Protein AF-A0A9E5AJB8-F1 (afdb_monomer)

Sequence (187 aa):
MTACLALHLAQAKHTVAGVGYALLVAAKQTNLLFVPLVWTARAPLKTWLVAAGIALATVLPFAVLAPQAFLQSTVLVFAAMPPRTDGFSLWTVTFNEAGLQLPPLLTLLSLAAPFGLAVIWARRGQLDRALAGVVLALWALFLTARQSFTNYHYFAHALLLLLLAVRLAGQEQTTVPAKSDHGPQLH

Foldseek 3Di:
DVVVLVVCLVVVVLLVNLVVLLVVCVVPVLSVLCPLLSLLSVRDVNSVVSSVVSNCVVLVVCCVVPVPVSCCVPPVVQVPDAQDCQAPAPQNVCCVPPVDGDDPVQLVVQLCVLSVQLNVCSVVSNNLSVLVSSLSNQVSNRRSGSHHDPVSVVVSVVSVVVSVVVVVVVVVVVPDPDPPPPPPDDD

Secondary structure (DSSP, 8-state):
-HHHHHHHHHTT-HHHHHHHHHHHHHH-GGGGGGHHHHHHTT--HHHHHHHHHHHHHHHHHHHHH-HHHHHIIIIIHHHHSPPPTT--SHHHHHHHHH-PPPPHHHHHHHHHHHHHHHHHHHHTT-HHHHHHHHHHHHHHHHHH-SS--HHHHHHHHHHHHHHHHHHHHHHHHHSS-----------

Structure (mmCIF, N/CA/C/O backbone):
data_AF-A0A9E5AJB8-F1
#
_entry.id   AF-A0A9E5AJB8-F1
#
loop_
_atom_site.group_PDB
_atom_site.id
_atom_site.type_symbol
_atom_site.label_atom_id
_atom_site.label_alt_id
_atom_site.label_comp_id
_atom_site.label_asym_id
_atom_site.label_entity_id
_atom_site.label_seq_id
_atom_site.pdbx_PDB_ins_code
_atom_site.Cartn_x
_atom_site.Cartn_y
_atom_site.Cartn_z
_atom_site.occupancy
_atom_site.B_iso_or_equiv
_atom_site.auth_seq_id
_atom_site.auth_comp_id
_atom_site.auth_asym_id
_atom_site.auth_atom_id
_atom_site.pdbx_PDB_model_num
ATOM 1 N N . MET A 1 1 ? -16.329 -1.491 0.292 1.00 65.25 1 MET A N 1
ATOM 2 C CA . MET A 1 1 ? -15.511 -2.391 1.144 1.00 65.25 1 MET A CA 1
ATOM 3 C C . MET A 1 1 ? -14.765 -1.659 2.259 1.00 65.25 1 MET A C 1
ATOM 5 O O . MET A 1 1 ? -14.911 -2.074 3.399 1.00 65.25 1 MET A O 1
ATOM 9 N N . THR A 1 2 ? -14.020 -0.576 1.997 1.00 71.75 2 THR A N 1
ATOM 10 C CA . THR A 1 2 ? -13.308 0.204 3.041 1.00 71.75 2 THR A CA 1
ATOM 11 C C . THR A 1 2 ? -14.229 0.755 4.137 1.00 71.75 2 THR A C 1
ATOM 13 O O . THR A 1 2 ? -13.937 0.578 5.315 1.00 71.75 2 THR A O 1
ATOM 16 N N . ALA A 1 3 ? -15.380 1.332 3.774 1.00 72.94 3 ALA A N 1
ATOM 17 C CA . ALA A 1 3 ? -16.385 1.790 4.741 1.00 72.94 3 ALA A CA 1
ATOM 18 C C . ALA A 1 3 ? -16.941 0.640 5.603 1.00 72.94 3 ALA A C 1
ATOM 20 O O . ALA A 1 3 ? -17.056 0.765 6.818 1.00 72.94 3 ALA A O 1
ATOM 21 N N . CYS A 1 4 ? -17.212 -0.522 4.997 1.00 72.69 4 CYS A N 1
ATOM 22 C CA . CYS A 1 4 ? -17.643 -1.714 5.727 1.00 72.69 4 CYS A CA 1
ATOM 23 C C . CYS A 1 4 ? -16.557 -2.203 6.694 1.00 72.69 4 CYS A C 1
ATOM 25 O O . CYS A 1 4 ? -16.876 -2.548 7.824 1.00 72.69 4 CYS A O 1
ATOM 27 N N . LEU A 1 5 ? -15.284 -2.217 6.285 1.00 76.12 5 LEU A N 1
ATOM 28 C CA . LEU A 1 5 ? -14.169 -2.572 7.166 1.00 76.12 5 LEU A CA 1
ATOM 29 C C . LEU A 1 5 ? -14.101 -1.633 8.379 1.00 76.12 5 LEU A C 1
ATOM 31 O O . LEU A 1 5 ? -14.027 -2.110 9.509 1.00 76.12 5 LEU A O 1
ATOM 35 N N . ALA A 1 6 ? -14.193 -0.320 8.152 1.00 77.38 6 ALA A N 1
ATOM 36 C CA . ALA A 1 6 ? -14.206 0.678 9.219 1.00 77.38 6 ALA A CA 1
ATOM 37 C C . ALA A 1 6 ? -15.384 0.472 10.189 1.00 77.38 6 ALA A C 1
ATOM 39 O O . ALA A 1 6 ? -15.183 0.465 11.401 1.00 77.38 6 ALA A O 1
ATOM 40 N N . LEU A 1 7 ? -16.589 0.209 9.670 1.00 78.31 7 LEU A N 1
ATOM 41 C CA . LEU A 1 7 ? -17.776 -0.085 10.481 1.00 78.31 7 LEU A CA 1
ATOM 42 C C . LEU A 1 7 ? -17.605 -1.348 11.336 1.00 78.31 7 LEU A C 1
ATOM 44 O O . LEU A 1 7 ? -17.922 -1.336 12.521 1.00 78.31 7 LEU A O 1
ATOM 48 N N . HIS A 1 8 ? -17.080 -2.438 10.771 1.00 78.12 8 HIS A N 1
ATOM 49 C CA . HIS A 1 8 ? -16.876 -3.680 11.527 1.00 78.12 8 HIS A CA 1
ATOM 50 C C . HIS A 1 8 ? -15.767 -3.552 12.575 1.00 78.12 8 HIS A C 1
ATOM 52 O O . HIS A 1 8 ? -15.878 -4.154 13.643 1.00 78.12 8 HIS A O 1
ATOM 58 N N . LEU A 1 9 ? -14.726 -2.757 12.300 1.00 77.81 9 LEU A N 1
ATOM 59 C CA . LEU A 1 9 ? -13.710 -2.406 13.294 1.00 77.81 9 LEU A CA 1
ATOM 60 C C . LEU A 1 9 ? -14.315 -1.576 14.434 1.00 77.81 9 LEU A C 1
ATOM 62 O O . LEU A 1 9 ? -14.072 -1.895 15.594 1.00 77.81 9 LEU A O 1
ATOM 66 N N . ALA A 1 10 ? -15.159 -0.590 14.118 1.00 80.38 10 ALA A N 1
ATOM 67 C CA . ALA A 1 10 ? -15.863 0.220 15.113 1.00 80.38 10 ALA A CA 1
ATOM 68 C C . ALA A 1 10 ? -16.850 -0.603 15.966 1.00 80.38 10 ALA A C 1
ATOM 70 O O . ALA A 1 10 ? -17.006 -0.344 17.153 1.00 80.38 10 ALA A O 1
ATOM 71 N N . GLN A 1 11 ? -17.475 -1.632 15.387 1.00 83.94 11 GLN A N 1
ATOM 72 C CA . GLN A 1 11 ? -18.381 -2.556 16.085 1.00 83.94 11 GLN A CA 1
ATOM 73 C C . GLN A 1 11 ? -17.664 -3.705 16.821 1.00 83.94 11 GLN A C 1
ATOM 75 O O . GLN A 1 11 ? -18.328 -4.640 17.263 1.00 83.94 11 GLN A O 1
ATOM 80 N N . ALA A 1 12 ? -16.326 -3.704 16.896 1.00 82.12 12 ALA A N 1
ATOM 81 C CA . ALA A 1 12 ? -15.524 -4.796 17.466 1.00 82.12 12 ALA A CA 1
ATOM 82 C C . ALA A 1 12 ? -15.782 -6.190 16.837 1.00 82.12 12 ALA A C 1
ATOM 84 O O . ALA A 1 12 ? -15.462 -7.234 17.408 1.00 82.12 12 ALA A O 1
ATOM 85 N N . LYS A 1 13 ? -16.306 -6.242 15.602 1.00 85.50 13 LYS A N 1
ATOM 86 C CA . LYS A 1 13 ? -16.522 -7.479 14.829 1.00 85.50 13 LYS A CA 1
ATOM 87 C C . LYS A 1 13 ? -15.230 -7.909 14.133 1.00 85.50 13 LYS A C 1
ATOM 89 O O . LYS A 1 13 ? -15.123 -7.946 12.907 1.00 85.50 13 LYS A O 1
ATOM 94 N N . HIS A 1 14 ? -14.230 -8.238 14.942 1.00 83.44 14 HIS A N 1
ATOM 95 C CA . HIS A 1 14 ? -12.839 -8.440 14.537 1.00 83.44 14 HIS A CA 1
ATOM 96 C C . HIS A 1 14 ? -12.626 -9.516 13.459 1.00 83.44 14 HIS A C 1
ATOM 98 O O . HIS A 1 14 ? -11.827 -9.316 12.549 1.00 83.44 14 HIS A O 1
ATOM 104 N N . THR A 1 15 ? -13.369 -10.626 13.491 1.00 84.12 15 THR A N 1
ATOM 105 C CA . THR A 1 15 ? -13.266 -11.666 12.451 1.00 84.12 15 THR A CA 1
ATOM 106 C C . THR A 1 15 ? -13.767 -11.169 11.096 1.00 84.12 15 THR A C 1
ATOM 108 O O . THR A 1 15 ? -13.079 -11.346 10.095 1.00 84.12 15 THR A O 1
ATOM 111 N N . VAL A 1 16 ? -14.918 -10.491 11.062 1.00 87.38 16 VAL A N 1
ATOM 112 C CA . VAL A 1 16 ? -15.483 -9.933 9.821 1.00 87.38 16 VAL A CA 1
ATOM 113 C C . VAL A 1 16 ? -14.589 -8.820 9.278 1.00 87.38 16 VAL A C 1
ATOM 115 O O . VAL A 1 16 ? -14.355 -8.748 8.074 1.00 87.38 16 VAL A O 1
ATOM 118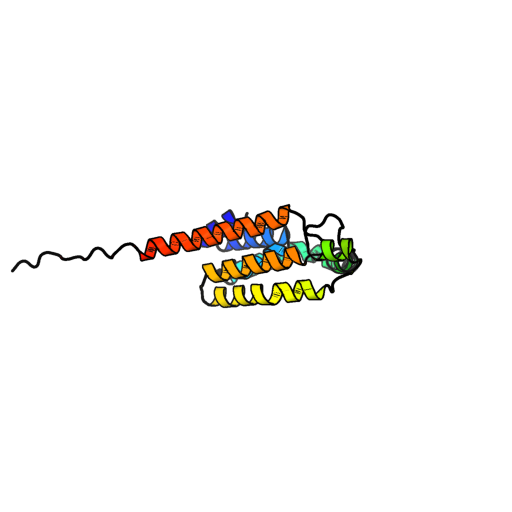 N N . ALA A 1 17 ? -14.018 -7.997 10.162 1.00 85.25 17 ALA A N 1
ATOM 119 C CA . ALA A 1 17 ? -13.010 -7.014 9.786 1.00 85.25 17 ALA A CA 1
ATOM 120 C C . ALA A 1 17 ? -11.758 -7.675 9.178 1.00 85.25 17 ALA A C 1
ATOM 122 O O . ALA A 1 17 ? -11.266 -7.214 8.154 1.00 85.25 17 ALA A O 1
ATOM 123 N N . GLY A 1 18 ? -11.275 -8.783 9.751 1.00 85.31 18 GLY A N 1
ATOM 124 C CA . GLY A 1 18 ? -10.134 -9.537 9.217 1.00 85.31 18 GLY A CA 1
ATOM 125 C C . GLY A 1 18 ? -10.397 -10.090 7.817 1.00 85.31 18 GLY A C 1
ATOM 126 O O . GLY A 1 18 ? -9.577 -9.904 6.920 1.00 85.31 18 GLY A O 1
ATOM 127 N N . VAL A 1 19 ? -11.575 -10.685 7.601 1.00 88.19 19 VAL A N 1
ATOM 128 C CA . VAL A 1 19 ? -12.021 -11.156 6.277 1.00 88.19 19 VAL A CA 1
ATOM 129 C C . VAL A 1 19 ? -12.114 -9.992 5.292 1.00 88.19 19 VAL A C 1
ATOM 131 O O . VAL A 1 19 ? -11.534 -10.044 4.211 1.00 88.19 19 VAL A O 1
ATOM 134 N N . GLY A 1 20 ? -12.800 -8.911 5.673 1.00 88.38 20 GLY A N 1
ATOM 135 C CA . GLY A 1 20 ? -12.962 -7.733 4.825 1.00 88.38 20 GLY A CA 1
ATOM 136 C C . GLY A 1 20 ? -11.627 -7.098 4.441 1.00 88.38 20 GLY A C 1
ATOM 137 O O . GLY A 1 20 ? -11.457 -6.688 3.294 1.00 88.38 20 GLY A O 1
ATOM 138 N N . TYR A 1 21 ? -10.667 -7.060 5.369 1.00 89.00 21 TYR A N 1
ATOM 139 C CA . TYR A 1 21 ? -9.323 -6.560 5.104 1.00 89.00 21 TYR A CA 1
ATOM 140 C C . TYR A 1 21 ? -8.531 -7.479 4.168 1.00 89.00 21 TYR A C 1
ATOM 142 O O . TYR A 1 21 ? -7.931 -6.987 3.215 1.00 89.00 21 TYR A O 1
ATOM 150 N N . ALA A 1 22 ? -8.578 -8.800 4.364 1.00 88.88 22 ALA A N 1
ATOM 151 C CA . ALA A 1 22 ? -7.935 -9.741 3.446 1.00 88.88 22 ALA A CA 1
ATOM 152 C C . ALA A 1 22 ? -8.481 -9.635 2.027 1.00 88.88 22 ALA A C 1
ATOM 154 O O . ALA A 1 22 ? -7.704 -9.558 1.082 1.00 88.88 22 ALA A O 1
ATOM 155 N N . LEU A 1 23 ? -9.806 -9.567 1.874 1.00 89.38 23 LEU A N 1
ATOM 156 C CA . LEU A 1 23 ? -10.437 -9.395 0.567 1.00 89.38 23 LEU A CA 1
ATOM 157 C C . LEU A 1 23 ? -10.041 -8.059 -0.076 1.00 89.38 23 LEU A C 1
ATOM 159 O O . LEU A 1 23 ? -9.819 -7.995 -1.282 1.00 89.38 23 LEU A O 1
ATOM 163 N N . LEU A 1 24 ? -9.910 -6.995 0.723 1.00 89.56 24 LEU A N 1
ATOM 164 C CA . LEU A 1 24 ? -9.432 -5.696 0.254 1.00 89.56 24 LEU A CA 1
ATOM 165 C C . LEU A 1 24 ?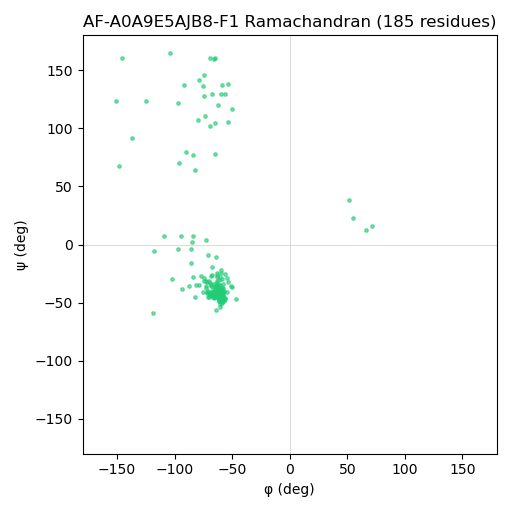 -7.993 -5.799 -0.289 1.00 89.56 24 LEU A C 1
ATOM 167 O O . LEU A 1 24 ? -7.717 -5.328 -1.392 1.00 89.56 24 LEU A O 1
ATOM 171 N N . VAL A 1 25 ? -7.085 -6.429 0.461 1.00 89.88 25 VAL A N 1
ATOM 172 C CA . VAL A 1 25 ? -5.685 -6.636 0.051 1.00 89.88 25 VAL A CA 1
ATOM 173 C C . VAL A 1 25 ? -5.587 -7.544 -1.175 1.00 89.88 25 VAL A C 1
ATOM 175 O O . VAL A 1 25 ? -4.860 -7.213 -2.108 1.00 89.88 25 VAL A O 1
ATOM 178 N N . ALA A 1 26 ? -6.358 -8.632 -1.214 1.00 87.81 26 ALA A N 1
ATOM 179 C CA . ALA A 1 26 ? -6.405 -9.553 -2.346 1.00 87.81 26 ALA A CA 1
ATOM 180 C C . ALA A 1 26 ? -6.923 -8.876 -3.626 1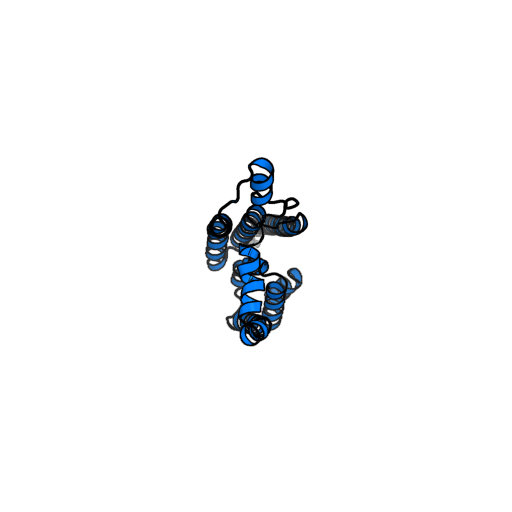.00 87.81 26 ALA A C 1
ATOM 182 O O . ALA A 1 26 ? -6.432 -9.165 -4.712 1.00 87.81 26 ALA A O 1
ATOM 183 N N . ALA A 1 27 ? -7.870 -7.936 -3.508 1.00 88.81 27 ALA A N 1
ATOM 184 C CA . ALA A 1 27 ? -8.366 -7.179 -4.653 1.00 88.81 27 ALA A CA 1
ATOM 185 C C . ALA A 1 27 ? -7.288 -6.263 -5.255 1.00 88.81 27 ALA A C 1
ATOM 187 O O . ALA A 1 27 ? -7.171 -6.173 -6.477 1.00 88.81 27 ALA A O 1
ATOM 188 N N . LYS A 1 28 ? -6.515 -5.564 -4.409 1.00 88.56 28 LYS A N 1
ATOM 189 C CA . LYS A 1 28 ? -5.361 -4.748 -4.824 1.00 88.56 28 LYS A CA 1
ATOM 190 C C . LYS A 1 28 ? -4.315 -4.674 -3.716 1.00 88.56 28 LYS A C 1
ATOM 192 O O . LYS A 1 28 ? -4.577 -4.124 -2.648 1.00 88.56 28 LYS A O 1
ATOM 197 N N . GLN A 1 29 ? -3.087 -5.083 -4.029 1.00 89.31 29 GLN A N 1
ATOM 198 C CA . GLN A 1 29 ? -1.939 -5.052 -3.111 1.00 89.31 29 GLN A CA 1
ATOM 199 C C . GLN A 1 29 ? -1.626 -3.662 -2.530 1.00 89.31 29 GLN A C 1
ATOM 201 O O . GLN A 1 29 ? -1.108 -3.555 -1.422 1.00 89.31 29 GLN A O 1
ATOM 206 N N . THR A 1 30 ? -2.008 -2.580 -3.218 1.00 90.88 30 THR A N 1
ATOM 207 C CA . THR A 1 30 ? -1.874 -1.201 -2.713 1.00 90.88 30 THR A CA 1
ATOM 208 C C . THR A 1 30 ? -2.650 -0.966 -1.416 1.00 90.88 30 THR A C 1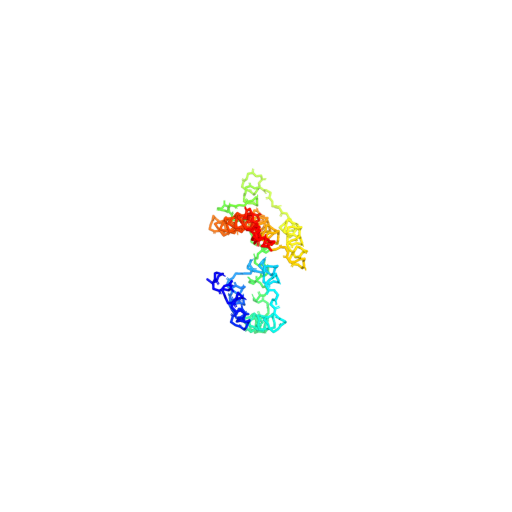
ATOM 210 O O . THR A 1 30 ? -2.308 -0.080 -0.639 1.00 90.88 30 THR A O 1
ATOM 213 N N . ASN A 1 31 ? -3.665 -1.786 -1.138 1.00 91.88 31 ASN A N 1
ATOM 214 C CA . ASN A 1 31 ? -4.441 -1.728 0.096 1.00 91.88 31 ASN A CA 1
ATOM 215 C C . ASN A 1 31 ? -3.657 -2.205 1.336 1.00 91.88 31 ASN A C 1
ATOM 217 O O . ASN A 1 31 ? -4.106 -1.983 2.463 1.00 91.88 31 ASN A O 1
ATOM 221 N N . LEU A 1 32 ? -2.458 -2.780 1.167 1.00 92.88 32 LEU A N 1
ATOM 222 C CA . LEU A 1 32 ? -1.508 -2.986 2.270 1.00 92.88 32 LEU A CA 1
ATOM 223 C C . LEU A 1 32 ? -1.110 -1.666 2.942 1.00 92.88 32 LEU A C 1
ATOM 225 O O . LEU A 1 32 ? -0.807 -1.647 4.132 1.00 92.88 32 LEU A O 1
ATOM 229 N N . LEU A 1 33 ? -1.202 -0.536 2.235 1.00 93.69 33 LEU A N 1
ATOM 230 C CA . LEU A 1 33 ? -0.933 0.774 2.827 1.00 93.69 33 LEU A CA 1
ATOM 231 C C . LEU A 1 33 ? -1.926 1.161 3.933 1.00 93.69 33 LEU A C 1
ATOM 233 O O . LEU A 1 33 ? -1.655 2.091 4.684 1.00 93.69 33 LEU A O 1
ATOM 237 N N . PHE A 1 34 ? -3.025 0.419 4.109 1.00 91.94 34 PHE A N 1
ATOM 238 C CA . PHE A 1 34 ? -3.966 0.611 5.214 1.00 91.94 34 PHE A CA 1
ATOM 239 C C . PHE A 1 34 ? -3.611 -0.105 6.514 1.00 91.94 34 PHE A C 1
ATOM 241 O O . PHE A 1 34 ? -4.308 0.113 7.508 1.00 91.94 34 PHE A O 1
ATOM 248 N N . VAL A 1 35 ? -2.540 -0.909 6.555 1.00 93.19 35 VAL A N 1
ATOM 249 C CA . VAL A 1 35 ? -2.076 -1.562 7.795 1.00 93.19 35 VAL A CA 1
ATOM 250 C C . VAL A 1 35 ? -2.021 -0.587 8.986 1.00 93.19 35 VAL A C 1
ATOM 252 O O . VAL A 1 35 ? -2.564 -0.938 10.036 1.00 93.19 35 VAL A O 1
ATOM 255 N N . PRO A 1 36 ? -1.461 0.640 8.869 1.00 92.81 36 PRO A N 1
ATOM 256 C CA . PRO A 1 36 ? -1.412 1.581 9.988 1.00 92.81 36 PRO A CA 1
ATOM 257 C C . PRO A 1 36 ? -2.800 1.936 10.536 1.00 92.81 36 PRO A C 1
ATOM 259 O O . PRO A 1 36 ? -2.978 2.021 11.747 1.00 92.81 36 PRO A O 1
ATOM 262 N N . LEU A 1 37 ? -3.812 2.075 9.674 1.00 90.31 37 LEU A N 1
ATOM 263 C CA . LEU A 1 37 ? -5.174 2.416 10.101 1.00 90.31 37 LEU A CA 1
ATOM 264 C C . LEU A 1 37 ? -5.847 1.246 10.821 1.00 90.31 37 LEU A C 1
ATOM 266 O O . LEU A 1 37 ? -6.456 1.425 11.874 1.00 90.31 37 LEU A O 1
ATOM 270 N N . VAL A 1 38 ? -5.680 0.026 10.310 1.00 87.88 38 VAL A N 1
ATOM 271 C CA . VAL A 1 38 ? -6.183 -1.175 10.996 1.00 87.88 38 VAL A CA 1
ATOM 272 C C . VAL A 1 38 ? -5.492 -1.348 12.356 1.00 87.88 38 VAL A C 1
ATOM 274 O O . VAL A 1 38 ? -6.134 -1.739 13.331 1.00 87.88 38 VAL A O 1
ATOM 277 N N . TRP A 1 39 ? -4.210 -0.978 12.461 1.00 88.69 39 TRP A N 1
ATOM 278 C CA . TRP A 1 39 ? -3.487 -0.959 13.735 1.00 88.69 39 TRP A CA 1
ATOM 279 C C . TRP A 1 39 ? -4.077 0.067 14.711 1.00 88.69 39 TRP A C 1
ATOM 281 O O . TRP A 1 39 ? -4.305 -0.271 15.872 1.00 88.69 39 TRP A O 1
ATOM 291 N N . THR A 1 40 ? -4.403 1.289 14.269 1.00 86.62 40 THR A N 1
ATOM 292 C CA . THR A 1 40 ? -5.024 2.299 15.157 1.00 86.62 40 THR A CA 1
ATOM 293 C C . THR A 1 40 ? -6.349 1.843 15.761 1.00 86.62 40 THR A C 1
ATOM 295 O O . THR A 1 40 ? -6.648 2.195 16.899 1.00 86.62 40 THR A O 1
ATOM 298 N N . ALA A 1 41 ? -7.096 0.984 15.062 1.00 84.81 41 ALA A N 1
ATOM 299 C CA . ALA A 1 41 ? -8.321 0.372 15.574 1.00 84.81 41 ALA A CA 1
ATOM 300 C C . ALA A 1 41 ? -8.077 -0.711 16.648 1.00 84.81 41 ALA A C 1
ATOM 302 O O . ALA A 1 41 ? -9.024 -1.362 17.084 1.00 84.81 41 ALA A O 1
ATOM 303 N N . ARG A 1 42 ? -6.817 -0.935 17.058 1.00 86.25 42 ARG A N 1
ATOM 304 C CA . ARG A 1 42 ? -6.391 -1.943 18.045 1.00 86.25 42 ARG A CA 1
ATOM 305 C C . ARG A 1 42 ? -6.928 -3.340 17.731 1.00 86.25 42 ARG A C 1
ATOM 307 O O . ARG A 1 42 ? -7.303 -4.093 18.627 1.00 86.25 42 ARG A O 1
ATOM 314 N N . ALA A 1 43 ? -6.964 -3.687 16.444 1.00 85.31 43 ALA A N 1
ATOM 315 C CA . ALA A 1 43 ? -7.422 -4.996 16.011 1.00 85.31 43 ALA A CA 1
ATOM 316 C C . ALA A 1 43 ? -6.593 -6.107 16.695 1.00 85.31 43 ALA A C 1
ATOM 318 O O . ALA A 1 43 ? -5.359 -6.048 16.657 1.00 85.31 43 ALA A O 1
ATOM 319 N N . PRO A 1 44 ? -7.237 -7.120 17.308 1.00 88.88 44 PRO A N 1
ATOM 320 C CA . PRO A 1 44 ? -6.529 -8.189 18.002 1.00 88.88 44 PRO A CA 1
ATOM 321 C C . PRO A 1 44 ? -5.705 -9.030 17.022 1.00 88.88 44 PRO A C 1
ATOM 323 O O . PRO A 1 44 ? -6.017 -9.098 15.831 1.00 88.88 44 PRO A O 1
ATOM 326 N N . LEU A 1 45 ? -4.702 -9.753 17.534 1.00 89.81 45 LEU A N 1
ATOM 327 C CA . LEU A 1 45 ? -3.865 -10.666 16.740 1.00 89.81 45 LEU A CA 1
ATOM 328 C C . LEU A 1 45 ? -4.702 -11.628 15.879 1.00 89.81 45 LEU A C 1
ATOM 330 O O . LEU A 1 45 ? -4.363 -11.884 14.729 1.00 89.81 45 LEU A O 1
ATOM 334 N N . LYS A 1 46 ? -5.851 -12.085 16.396 1.00 88.94 46 LYS A N 1
ATOM 335 C CA . LYS A 1 46 ? -6.807 -12.927 15.662 1.00 88.94 46 LYS A CA 1
ATOM 336 C C . LYS A 1 46 ? -7.246 -12.313 14.326 1.00 88.94 46 LYS A C 1
ATOM 338 O O . LYS A 1 46 ? -7.335 -13.038 13.343 1.00 88.94 46 LYS A O 1
ATOM 343 N N . THR A 1 47 ? -7.498 -11.004 14.266 1.00 88.69 47 THR A N 1
ATOM 344 C CA . THR A 1 47 ? -7.868 -10.303 13.022 1.00 88.69 47 THR A CA 1
ATOM 345 C C . THR A 1 47 ? -6.770 -10.433 11.976 1.00 88.69 47 THR A C 1
ATOM 347 O O . THR A 1 47 ? -7.047 -10.744 10.821 1.00 88.69 47 THR A O 1
ATOM 350 N N . TRP A 1 48 ? -5.521 -10.229 12.397 1.00 90.88 48 TRP A N 1
ATOM 351 C CA . TRP A 1 48 ? -4.349 -10.313 11.533 1.00 90.88 48 TRP A CA 1
ATOM 352 C C . TRP A 1 48 ? -4.084 -11.741 11.065 1.00 90.88 48 TRP A C 1
ATOM 354 O O . TRP A 1 48 ? -3.804 -11.940 9.890 1.00 90.88 48 TRP A O 1
ATOM 364 N N . LEU A 1 49 ? -4.241 -12.734 11.945 1.00 92.88 49 LEU A N 1
ATOM 365 C CA . LEU A 1 49 ? -4.101 -14.148 11.591 1.00 92.88 49 LEU A CA 1
ATOM 366 C C . LEU A 1 49 ? -5.167 -14.597 10.588 1.00 92.88 49 LEU A C 1
ATOM 368 O O . LEU A 1 49 ? -4.836 -15.272 9.619 1.00 92.88 49 LEU A O 1
ATO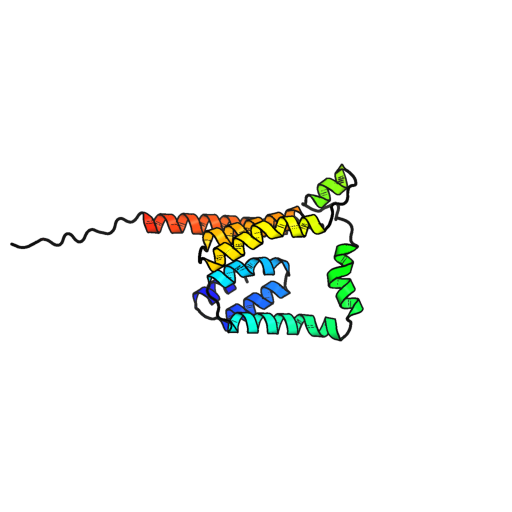M 372 N N . VAL A 1 50 ? -6.427 -14.187 10.777 1.00 91.69 50 VAL A N 1
ATOM 373 C CA . VAL A 1 50 ? -7.498 -14.446 9.800 1.00 91.69 50 VAL A CA 1
ATOM 374 C C . VAL A 1 50 ? -7.154 -13.796 8.465 1.00 91.69 50 VAL A C 1
ATOM 376 O O . VAL A 1 50 ? -7.261 -14.441 7.424 1.00 91.69 50 VAL A O 1
ATOM 379 N N . ALA A 1 51 ? -6.703 -12.539 8.491 1.00 90.81 51 ALA A N 1
ATOM 380 C CA . ALA A 1 51 ? -6.388 -11.833 7.265 1.00 90.81 51 ALA A CA 1
ATOM 381 C C . ALA A 1 51 ? -5.213 -12.480 6.508 1.00 90.81 51 ALA A C 1
ATOM 383 O O . ALA A 1 51 ? -5.299 -12.711 5.302 1.00 90.81 51 ALA A O 1
ATOM 384 N N . ALA A 1 52 ? -4.144 -12.827 7.231 1.00 91.31 52 ALA A N 1
ATOM 385 C CA . ALA A 1 52 ? -2.978 -13.517 6.694 1.00 91.31 52 ALA A CA 1
ATOM 386 C C . ALA A 1 52 ? -3.338 -14.910 6.164 1.00 91.31 52 ALA A C 1
ATOM 388 O O . ALA A 1 52 ? -2.928 -15.260 5.064 1.00 91.31 52 ALA A O 1
ATOM 389 N N . GLY A 1 53 ? -4.149 -15.678 6.897 1.00 93.94 53 GLY A N 1
ATOM 390 C CA . GLY A 1 53 ? -4.604 -17.000 6.471 1.00 93.94 53 GLY A CA 1
ATOM 391 C C . GLY A 1 53 ? -5.388 -16.956 5.160 1.00 93.94 53 GLY A C 1
ATOM 392 O O . GLY A 1 53 ? -5.120 -17.752 4.267 1.00 93.94 53 GLY A O 1
ATOM 393 N N . ILE A 1 54 ? -6.299 -15.991 4.996 1.00 92.94 54 ILE A N 1
ATOM 394 C CA . ILE A 1 54 ? -7.075 -15.823 3.755 1.00 92.94 54 ILE A CA 1
ATOM 395 C C . ILE A 1 54 ? -6.187 -15.361 2.596 1.00 92.94 54 ILE A C 1
ATOM 397 O O . ILE A 1 54 ? -6.330 -15.866 1.482 1.00 92.94 54 ILE A O 1
ATOM 401 N N . ALA A 1 55 ? -5.263 -14.428 2.844 1.00 89.50 55 ALA A N 1
ATOM 402 C CA . ALA A 1 55 ? -4.319 -13.965 1.82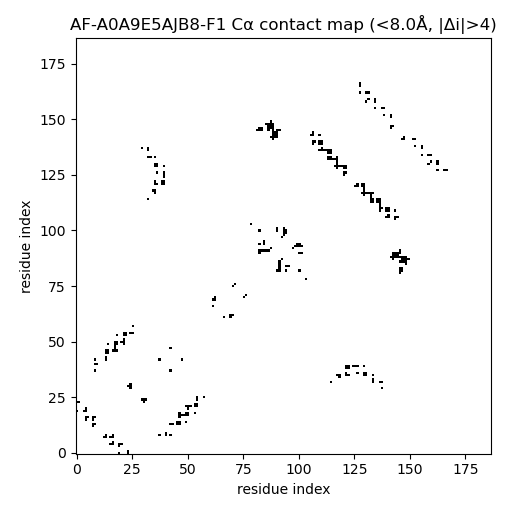9 1.00 89.50 55 ALA A CA 1
ATOM 403 C C . ALA A 1 55 ? -3.387 -15.100 1.367 1.00 89.50 55 ALA A C 1
ATOM 405 O O . ALA A 1 55 ? -3.167 -15.283 0.172 1.00 89.50 55 ALA A O 1
ATOM 406 N N . LEU A 1 56 ? -2.894 -15.918 2.301 1.00 91.25 56 LEU A N 1
ATOM 407 C CA . LEU A 1 56 ? -2.104 -17.103 1.976 1.00 91.25 56 LEU A CA 1
ATOM 408 C C . LEU A 1 56 ? -2.947 -18.132 1.225 1.00 91.25 56 LEU A C 1
ATOM 410 O O . LEU A 1 56 ? -2.508 -18.617 0.194 1.00 91.25 56 LEU A O 1
ATOM 414 N N . ALA A 1 57 ? -4.172 -18.418 1.665 1.00 94.00 57 ALA A N 1
ATOM 415 C CA . ALA A 1 57 ? -5.046 -19.372 0.985 1.00 94.00 57 ALA A CA 1
ATOM 416 C C . ALA A 1 57 ? -5.393 -18.954 -0.455 1.00 94.00 57 ALA A C 1
ATOM 418 O O . ALA A 1 57 ? -5.575 -19.817 -1.309 1.00 94.00 57 ALA A O 1
ATOM 419 N N . THR A 1 58 ? -5.455 -17.650 -0.745 1.00 90.75 58 THR A N 1
ATOM 420 C CA . THR A 1 58 ? -5.686 -17.151 -2.111 1.00 90.75 58 THR A CA 1
ATOM 421 C C . THR A 1 58 ? -4.434 -17.182 -2.982 1.00 90.75 58 THR A C 1
ATOM 423 O O . THR A 1 58 ? -4.548 -17.446 -4.172 1.00 90.75 58 THR A O 1
ATOM 426 N N . VAL A 1 59 ? -3.244 -16.940 -2.428 1.00 91.00 59 VAL A N 1
ATOM 427 C CA . VAL A 1 59 ? -2.001 -16.825 -3.216 1.00 91.00 59 VAL A CA 1
ATOM 428 C C . VAL A 1 59 ? -1.238 -18.151 -3.323 1.00 91.00 59 VAL A C 1
ATOM 430 O O . VAL A 1 59 ? -0.686 -18.473 -4.377 1.00 91.00 59 VAL A O 1
ATOM 433 N N . LEU A 1 60 ? -1.215 -18.940 -2.249 1.00 95.00 60 LEU A N 1
ATOM 434 C CA . LEU A 1 60 ? -0.382 -20.134 -2.111 1.00 95.00 60 LEU A CA 1
ATOM 435 C C . LEU A 1 60 ? -0.658 -21.217 -3.169 1.00 95.00 60 LEU A C 1
ATOM 437 O O . LEU A 1 60 ? 0.324 -21.761 -3.674 1.00 95.00 60 LEU A O 1
ATOM 441 N N . PRO A 1 61 ? -1.912 -21.518 -3.576 1.00 96.69 61 PRO A N 1
ATOM 442 C CA . PRO A 1 61 ? -2.156 -22.518 -4.617 1.00 96.69 61 PRO A CA 1
ATOM 443 C C . PRO A 1 61 ? -1.424 -22.196 -5.924 1.00 96.69 61 PRO A C 1
ATOM 445 O O . PRO A 1 61 ? -0.830 -23.081 -6.529 1.00 96.69 61 PRO A O 1
ATOM 448 N N . PHE A 1 62 ? -1.386 -20.923 -6.324 1.00 95.19 62 PHE A N 1
ATOM 449 C CA . PHE A 1 62 ? -0.695 -20.493 -7.541 1.00 95.19 62 PHE A CA 1
ATOM 450 C C . PHE A 1 62 ? 0.827 -20.569 -7.395 1.00 95.19 62 PHE A C 1
ATOM 452 O O . PHE A 1 62 ? 1.513 -21.015 -8.313 1.00 95.19 62 PHE A O 1
ATOM 459 N N . ALA A 1 63 ? 1.351 -20.181 -6.230 1.00 96.12 63 ALA A N 1
ATOM 460 C CA . ALA A 1 63 ? 2.780 -20.248 -5.943 1.00 96.12 63 ALA A CA 1
ATOM 461 C C . ALA A 1 63 ? 3.306 -21.694 -5.877 1.00 96.12 63 ALA A C 1
ATOM 463 O O . ALA A 1 63 ? 4.438 -21.941 -6.278 1.00 96.12 63 ALA A O 1
ATOM 464 N N . VAL A 1 64 ? 2.498 -22.646 -5.397 1.00 98.00 64 VAL A N 1
ATOM 465 C CA . VAL A 1 64 ? 2.883 -24.063 -5.285 1.00 98.00 64 VAL A CA 1
ATOM 466 C C . VAL A 1 64 ? 2.703 -24.806 -6.608 1.00 98.00 64 VAL A C 1
ATOM 468 O O . VAL A 1 64 ? 3.591 -25.553 -7.006 1.00 98.00 64 VAL A O 1
ATOM 471 N N . LEU A 1 65 ? 1.575 -24.610 -7.299 1.00 98.25 65 LEU A N 1
ATOM 472 C CA . LEU A 1 65 ? 1.271 -25.349 -8.529 1.00 98.25 65 LEU A CA 1
ATOM 473 C C . LEU A 1 65 ? 2.100 -24.872 -9.729 1.00 98.25 65 LEU A C 1
ATOM 475 O O . LEU A 1 65 ? 2.395 -25.671 -10.613 1.00 98.25 65 LEU A O 1
ATOM 479 N N . ALA A 1 66 ? 2.468 -23.587 -9.778 1.00 97.38 66 ALA A N 1
ATOM 480 C CA . ALA A 1 66 ? 3.212 -23.013 -10.898 1.00 97.38 66 ALA A CA 1
ATOM 481 C C . ALA A 1 66 ? 4.153 -21.874 -10.445 1.00 97.38 66 ALA A C 1
ATOM 483 O O . ALA A 1 66 ? 3.943 -20.715 -10.818 1.00 97.38 66 ALA A O 1
ATOM 484 N N . PRO A 1 67 ? 5.210 -22.167 -9.664 1.00 96.88 67 PRO A N 1
ATOM 485 C CA . PRO A 1 67 ? 6.053 -21.146 -9.038 1.00 96.88 67 PRO A CA 1
ATOM 486 C C . PRO A 1 67 ? 6.700 -20.183 -10.040 1.00 96.88 67 PRO A C 1
ATOM 488 O O . PRO A 1 67 ? 6.725 -18.976 -9.796 1.00 96.88 67 PRO A O 1
ATOM 491 N N . GLN A 1 68 ? 7.182 -20.676 -11.188 1.00 97.56 68 GLN A N 1
ATOM 492 C CA . GLN A 1 68 ? 7.778 -19.815 -12.217 1.00 97.56 68 GLN A CA 1
ATOM 493 C C . GLN A 1 68 ? 6.736 -18.887 -12.847 1.00 97.56 68 GLN A C 1
ATOM 495 O O . GLN A 1 68 ? 6.984 -17.690 -12.966 1.00 97.56 68 GLN A O 1
ATOM 500 N N . ALA A 1 69 ? 5.558 -19.412 -13.201 1.00 96.62 69 ALA A N 1
ATOM 501 C CA . ALA A 1 69 ? 4.482 -18.608 -13.777 1.00 96.62 69 ALA A CA 1
ATOM 502 C C . ALA A 1 69 ? 3.970 -17.562 -12.777 1.00 96.62 69 ALA A C 1
ATOM 504 O O . ALA A 1 69 ? 3.724 -16.411 -13.147 1.00 96.62 69 ALA A O 1
ATOM 505 N N . PHE A 1 70 ? 3.866 -17.938 -11.499 1.00 95.75 70 PHE A N 1
ATOM 506 C CA . PHE A 1 70 ? 3.515 -17.031 -10.415 1.00 95.75 70 PHE A CA 1
ATOM 507 C C . PHE A 1 70 ? 4.540 -15.899 -10.284 1.00 95.75 70 PHE A C 1
ATOM 509 O O . PHE A 1 70 ? 4.156 -14.731 -10.361 1.00 95.75 70 PHE A O 1
ATOM 516 N N . LEU A 1 71 ? 5.834 -16.221 -10.159 1.00 95.69 71 LEU A N 1
ATOM 517 C CA . LEU A 1 71 ? 6.915 -15.233 -10.054 1.00 95.69 71 LEU A CA 1
ATOM 518 C C . LEU A 1 71 ? 6.958 -14.308 -11.275 1.00 95.69 71 LEU A C 1
ATOM 520 O O . LEU A 1 71 ? 7.104 -13.089 -11.138 1.00 95.69 71 LEU A O 1
ATOM 524 N N . GLN A 1 72 ? 6.795 -14.879 -12.469 1.00 95.44 72 GLN A N 1
ATOM 525 C CA . GLN A 1 72 ? 6.774 -14.121 -13.709 1.00 95.44 72 GLN A CA 1
ATOM 526 C C . GLN A 1 72 ? 5.619 -13.120 -13.717 1.00 95.44 72 GLN A C 1
ATOM 528 O O . GLN A 1 72 ? 5.845 -11.948 -13.995 1.00 95.44 72 GLN A O 1
ATOM 533 N N . SER A 1 73 ? 4.418 -13.549 -13.327 1.00 92.75 73 SER A N 1
ATOM 534 C CA . SER A 1 73 ? 3.197 -12.735 -13.380 1.00 92.75 73 SER A CA 1
ATOM 535 C C . SER A 1 73 ? 3.083 -11.698 -12.258 1.00 92.75 73 SER A C 1
ATOM 537 O O . SER A 1 73 ? 2.422 -10.679 -12.435 1.00 92.75 73 SER A O 1
ATOM 539 N N . THR A 1 74 ? 3.706 -11.936 -11.100 1.00 89.44 74 THR A N 1
ATOM 540 C CA . THR A 1 74 ? 3.584 -11.049 -9.927 1.00 89.44 74 THR A CA 1
ATOM 541 C C . THR A 1 74 ? 4.777 -10.130 -9.712 1.00 89.44 74 THR A C 1
ATOM 543 O O . THR A 1 74 ? 4.594 -9.034 -9.191 1.00 89.44 74 THR A O 1
ATOM 546 N N . VAL A 1 75 ? 5.984 -10.541 -10.110 1.00 89.25 75 VAL A N 1
ATOM 547 C CA . VAL A 1 75 ? 7.213 -9.777 -9.848 1.00 89.25 75 VAL A CA 1
ATOM 548 C C . VAL A 1 75 ? 7.890 -9.376 -11.150 1.00 89.25 75 VAL A C 1
ATOM 550 O O . VAL A 1 75 ? 8.066 -8.185 -11.413 1.00 89.25 75 VAL A O 1
ATOM 553 N N . LEU A 1 76 ? 8.256 -10.351 -11.987 1.00 90.69 76 LEU A N 1
ATOM 554 C CA . LEU A 1 76 ? 9.125 -10.079 -13.137 1.00 90.69 76 LEU A CA 1
ATOM 555 C C . LEU A 1 76 ? 8.431 -9.233 -14.202 1.00 90.69 76 LEU A C 1
ATOM 557 O O . LEU A 1 76 ? 9.071 -8.368 -14.794 1.00 90.69 76 LEU A O 1
ATOM 561 N N . VAL A 1 77 ? 7.124 -9.416 -14.411 1.00 89.62 77 VAL A N 1
ATOM 562 C CA . VAL A 1 77 ? 6.384 -8.647 -15.417 1.00 89.62 77 VAL A CA 1
ATOM 563 C C . VAL A 1 77 ? 6.410 -7.147 -15.109 1.00 89.62 77 VAL A C 1
ATOM 565 O O . VAL A 1 77 ? 6.585 -6.338 -16.013 1.00 89.62 77 VAL A O 1
ATOM 568 N N . PHE A 1 78 ? 6.327 -6.753 -13.834 1.00 83.44 78 PHE A N 1
ATOM 569 C CA . PHE A 1 78 ? 6.371 -5.341 -13.440 1.00 83.44 78 PHE A CA 1
ATOM 570 C C . PHE A 1 78 ? 7.780 -4.750 -13.533 1.00 83.44 78 PHE A C 1
ATOM 572 O O . PHE A 1 78 ? 7.924 -3.557 -13.799 1.00 83.44 78 PHE A O 1
ATOM 579 N N . ALA A 1 79 ? 8.815 -5.575 -13.351 1.00 83.19 79 ALA A N 1
ATOM 580 C CA . ALA A 1 79 ? 10.202 -5.167 -13.552 1.00 83.19 79 ALA A CA 1
ATOM 581 C C . ALA A 1 79 ? 10.543 -4.998 -15.044 1.00 83.19 79 ALA A C 1
ATOM 583 O O . ALA A 1 79 ? 11.261 -4.062 -15.401 1.00 83.19 79 ALA A O 1
ATOM 584 N N . ALA A 1 80 ? 9.998 -5.862 -15.904 1.00 86.62 80 ALA A N 1
ATOM 585 C CA . ALA A 1 80 ? 10.260 -5.873 -17.342 1.00 86.62 80 ALA A CA 1
ATOM 586 C C . ALA A 1 80 ? 9.392 -4.885 -18.138 1.00 86.62 80 ALA A C 1
ATOM 588 O O . ALA A 1 80 ? 9.818 -4.413 -19.189 1.00 86.62 80 ALA A O 1
ATOM 589 N N . MET A 1 81 ? 8.184 -4.561 -17.662 1.00 84.44 81 MET A N 1
ATOM 590 C CA . MET A 1 81 ? 7.291 -3.659 -18.387 1.00 84.44 81 MET A CA 1
ATOM 591 C C . MET A 1 81 ? 7.841 -2.224 -18.424 1.00 84.44 81 MET A C 1
ATOM 593 O O . MET A 1 81 ? 8.154 -1.668 -17.358 1.00 84.44 81 MET A O 1
ATOM 597 N N . PRO A 1 82 ? 7.903 -1.592 -19.613 1.00 83.44 82 PRO A N 1
ATOM 598 C CA . PRO A 1 82 ? 8.209 -0.174 -19.715 1.00 83.44 82 PRO A CA 1
ATOM 599 C C . PRO A 1 82 ? 7.094 0.666 -19.065 1.00 83.44 82 PRO A C 1
ATOM 601 O O . PRO A 1 82 ? 5.968 0.182 -18.879 1.00 83.44 82 PRO A O 1
ATOM 604 N N . PRO A 1 83 ? 7.383 1.928 -18.704 1.00 84.75 83 PRO A N 1
ATOM 605 C CA . PRO A 1 83 ? 6.352 2.877 -18.304 1.00 84.75 83 PRO A CA 1
ATOM 606 C C . PRO A 1 83 ? 5.272 2.975 -19.382 1.00 84.75 83 PRO A C 1
ATOM 608 O O . PRO A 1 83 ? 5.572 2.998 -20.576 1.00 84.75 83 PRO A O 1
ATOM 611 N N . ARG A 1 84 ? 4.006 3.021 -18.967 1.00 86.19 84 ARG A N 1
ATOM 612 C CA . ARG A 1 84 ? 2.908 3.274 -19.903 1.00 86.19 84 ARG A CA 1
ATOM 613 C C . ARG A 1 84 ? 2.911 4.752 -20.279 1.00 86.19 84 ARG A C 1
ATOM 615 O O . ARG A 1 84 ? 2.892 5.594 -19.392 1.00 86.19 84 ARG A O 1
ATOM 622 N N . THR A 1 85 ? 2.905 5.057 -21.574 1.00 87.44 85 THR A N 1
ATOM 623 C CA . THR A 1 85 ? 2.968 6.434 -22.098 1.00 87.44 85 THR A CA 1
ATOM 624 C C . THR A 1 85 ? 1.714 7.258 -21.791 1.00 87.44 85 THR A C 1
ATOM 626 O O . THR A 1 85 ? 1.775 8.484 -21.809 1.00 87.44 85 THR A O 1
ATOM 629 N N . ASP A 1 86 ? 0.599 6.595 -21.468 1.00 89.56 86 ASP A N 1
ATOM 630 C CA . ASP A 1 86 ? -0.689 7.172 -21.063 1.00 89.56 86 ASP A CA 1
ATOM 631 C C . ASP A 1 86 ? -0.868 7.276 -19.532 1.00 89.56 86 ASP A C 1
ATOM 633 O O . ASP A 1 86 ? -1.955 7.591 -19.042 1.00 89.56 86 ASP A O 1
ATOM 637 N N . GLY A 1 87 ? 0.176 6.988 -18.751 1.00 87.75 87 GLY A N 1
ATOM 638 C CA . GLY A 1 87 ? 0.149 7.085 -17.294 1.00 87.75 87 GLY A CA 1
ATOM 639 C C . GLY A 1 87 ? 0.196 8.522 -16.750 1.00 87.75 87 GLY A C 1
ATOM 640 O O . GLY A 1 87 ? 0.888 9.403 -17.248 1.00 87.75 87 GLY A O 1
ATOM 641 N N . PHE A 1 88 ? -0.484 8.747 -15.629 1.00 89.56 88 PHE A N 1
ATOM 642 C CA . PHE A 1 88 ? -0.394 9.955 -14.807 1.00 89.56 88 PHE A CA 1
ATOM 643 C C . PHE A 1 88 ? 0.590 9.739 -13.652 1.00 89.56 88 PHE A C 1
ATOM 645 O O . PHE A 1 88 ? 0.198 9.621 -12.484 1.00 89.56 88 PHE A O 1
ATOM 652 N N . SER A 1 89 ? 1.877 9.650 -13.990 1.00 91.69 89 SER A N 1
ATOM 653 C CA . SER A 1 89 ? 2.978 9.502 -13.033 1.00 91.69 89 SER A CA 1
ATOM 654 C C . SER A 1 89 ? 4.245 10.219 -13.502 1.00 91.69 89 SER A C 1
ATOM 656 O O . SER A 1 89 ? 4.428 10.471 -14.693 1.00 91.69 89 SER A O 1
ATOM 658 N N . LEU A 1 90 ? 5.160 10.498 -12.570 1.00 90.50 90 LEU A N 1
ATOM 659 C CA . LEU A 1 90 ? 6.480 11.065 -12.865 1.00 90.50 90 LEU A CA 1
ATOM 660 C C . LEU A 1 90 ? 7.279 10.177 -13.817 1.00 90.50 90 LEU A C 1
ATOM 662 O O . LEU A 1 90 ? 8.003 10.686 -14.663 1.00 90.50 90 LEU A O 1
ATOM 666 N N . TRP A 1 91 ? 7.113 8.858 -13.719 1.00 90.12 91 TRP A N 1
ATOM 667 C CA . TRP A 1 91 ? 7.694 7.910 -14.670 1.00 90.12 91 TRP A CA 1
ATOM 668 C C . TRP A 1 91 ? 7.257 8.170 -16.102 1.00 90.12 91 TRP A C 1
ATOM 670 O O . TRP A 1 91 ? 8.076 8.105 -17.007 1.00 90.12 91 TRP A O 1
ATOM 680 N N . THR A 1 92 ? 5.975 8.459 -16.298 1.00 90.56 92 THR A N 1
ATOM 681 C CA . THR A 1 92 ? 5.429 8.688 -17.634 1.00 90.56 92 THR A CA 1
ATOM 682 C C . THR A 1 92 ? 5.936 10.006 -18.198 1.00 90.56 92 THR A C 1
ATOM 684 O O . THR A 1 92 ? 6.420 10.041 -19.320 1.00 90.56 92 THR A O 1
ATOM 687 N N . VAL A 1 93 ? 5.913 11.072 -17.391 1.00 91.94 93 VAL A N 1
ATOM 688 C CA . VAL A 1 93 ? 6.431 12.389 -17.794 1.00 91.94 93 VAL A CA 1
ATOM 689 C C . VAL A 1 93 ? 7.923 12.312 -18.124 1.00 91.94 93 VAL A C 1
ATOM 691 O O . VAL A 1 93 ? 8.345 12.754 -19.183 1.00 91.94 93 VAL A O 1
ATOM 694 N N . THR A 1 94 ? 8.733 11.702 -17.257 1.00 92.38 94 THR A N 1
ATOM 695 C CA . THR A 1 94 ? 10.186 11.578 -17.490 1.00 92.38 94 THR A CA 1
ATOM 696 C C . THR A 1 94 ? 10.521 10.703 -18.695 1.00 92.38 94 THR A C 1
ATOM 698 O O . THR A 1 94 ? 11.444 11.026 -19.443 1.00 92.38 94 THR A O 1
ATOM 701 N N . PHE A 1 95 ? 9.758 9.635 -18.924 1.00 92.44 95 PHE A N 1
ATOM 702 C CA . PHE A 1 95 ? 9.938 8.781 -20.091 1.00 92.44 95 PHE A CA 1
ATOM 703 C C . PHE A 1 95 ? 9.515 9.478 -21.390 1.00 92.44 95 PHE A C 1
ATOM 705 O O . PHE A 1 95 ? 10.263 9.439 -22.360 1.00 92.44 95 PHE A O 1
ATOM 712 N N . ASN A 1 96 ? 8.360 10.148 -21.407 1.00 92.94 96 ASN A N 1
ATOM 713 C CA . ASN A 1 96 ? 7.838 10.810 -22.604 1.00 92.94 96 ASN A CA 1
ATOM 714 C C . ASN A 1 96 ? 8.664 12.046 -22.993 1.00 92.94 96 ASN A C 1
ATOM 716 O O . ASN A 1 96 ? 8.939 12.237 -24.173 1.00 92.94 96 ASN A O 1
ATOM 720 N N . GLU A 1 97 ? 9.072 12.864 -22.019 1.00 94.94 97 GLU A N 1
ATOM 721 C CA . GLU A 1 97 ? 9.750 14.142 -22.283 1.00 94.94 97 GLU A CA 1
ATOM 722 C C . GLU A 1 97 ? 11.270 13.996 -22.427 1.00 94.94 97 GLU A C 1
ATOM 724 O O . GLU A 1 97 ? 11.894 14.702 -23.214 1.00 94.94 97 GLU A O 1
ATOM 729 N N . ALA A 1 98 ? 11.891 13.089 -21.663 1.00 93.75 98 ALA A N 1
ATOM 730 C CA . ALA A 1 98 ? 13.350 12.955 -21.613 1.00 93.75 98 ALA A CA 1
ATOM 731 C C . ALA A 1 98 ? 13.868 11.592 -22.100 1.00 93.75 98 ALA A C 1
ATOM 733 O O . ALA A 1 98 ? 15.080 11.388 -22.155 1.00 93.75 98 ALA A O 1
ATOM 734 N N . GLY A 1 99 ? 12.988 10.632 -22.414 1.00 91.88 99 GLY A N 1
ATOM 735 C CA . GLY A 1 99 ? 13.390 9.265 -22.768 1.00 91.88 99 GLY A CA 1
ATOM 736 C C . GLY A 1 99 ? 14.028 8.491 -21.609 1.00 91.88 99 GLY A C 1
ATOM 737 O O . GLY A 1 99 ? 14.633 7.439 -21.823 1.00 91.88 99 GLY A O 1
ATOM 738 N N . LEU A 1 100 ? 13.931 9.004 -20.377 1.00 90.44 100 LEU A N 1
ATOM 739 C CA . LEU A 1 100 ? 14.620 8.449 -19.216 1.00 90.44 100 LEU A CA 1
ATOM 740 C C . LEU A 1 100 ? 13.746 7.433 -18.482 1.00 90.44 100 LEU A C 1
ATOM 742 O O . LEU A 1 100 ? 12.566 7.659 -18.219 1.00 90.44 100 LEU A O 1
ATOM 746 N N . GLN A 1 101 ? 14.362 6.323 -18.080 1.00 88.88 101 GLN A N 1
ATOM 747 C CA . GLN A 1 101 ? 13.761 5.371 -17.152 1.00 88.88 101 GLN A CA 1
ATOM 748 C C . GLN A 1 101 ? 14.267 5.666 -15.742 1.00 88.88 101 GLN A C 1
ATOM 750 O O . GLN A 1 101 ? 15.470 5.638 -15.484 1.00 88.88 101 GLN A O 1
ATOM 755 N N . LEU A 1 102 ? 13.351 5.941 -14.817 1.00 88.38 102 LEU A N 1
ATOM 756 C CA . LEU A 1 102 ? 13.709 6.118 -13.413 1.00 88.38 102 LEU A CA 1
ATOM 757 C C . LEU A 1 102 ? 14.148 4.770 -12.797 1.00 88.38 102 LEU A C 1
ATOM 759 O O . LEU A 1 102 ? 13.861 3.699 -13.325 1.00 88.38 102 LEU A O 1
ATOM 763 N N . PRO A 1 103 ? 14.871 4.749 -11.674 1.00 88.81 103 PRO A N 1
ATOM 764 C CA . PRO A 1 103 ? 15.153 3.492 -10.988 1.00 88.81 103 PRO A CA 1
ATOM 765 C C . PRO A 1 103 ? 13.897 2.999 -10.237 1.00 88.81 103 PRO A C 1
ATOM 767 O O . PRO A 1 103 ? 13.277 3.792 -9.528 1.00 88.81 103 PRO A O 1
ATOM 770 N N . PRO A 1 104 ? 13.524 1.699 -10.284 1.00 85.50 104 PRO A N 1
ATOM 771 C CA . PRO A 1 104 ? 12.403 1.148 -9.496 1.00 85.50 104 PRO A CA 1
ATOM 772 C C . PRO A 1 104 ? 12.515 1.405 -7.990 1.00 85.50 104 PRO A C 1
ATOM 774 O O . PRO A 1 104 ? 11.514 1.536 -7.287 1.00 85.50 104 PRO A O 1
ATOM 777 N N . LEU A 1 105 ? 13.752 1.516 -7.499 1.00 89.75 105 LEU A N 1
ATOM 778 C CA . LEU A 1 105 ? 14.044 1.837 -6.110 1.00 89.75 105 LEU A CA 1
ATOM 779 C C . LEU A 1 105 ? 13.472 3.202 -5.697 1.00 89.75 105 LEU A C 1
ATOM 781 O O . LEU A 1 105 ? 13.098 3.365 -4.541 1.00 89.75 105 LEU A O 1
ATOM 785 N N . LEU A 1 106 ? 13.320 4.153 -6.628 1.00 90.25 106 LEU A N 1
ATOM 786 C CA . LEU A 1 106 ? 12.712 5.455 -6.349 1.00 90.25 106 LEU A CA 1
ATOM 787 C C . LEU A 1 106 ? 11.287 5.309 -5.803 1.00 90.25 106 LEU A C 1
ATOM 789 O O . LEU A 1 106 ? 10.929 5.991 -4.846 1.00 90.25 106 LEU A O 1
ATOM 793 N N . THR A 1 107 ? 10.496 4.388 -6.359 1.00 90.38 107 THR A N 1
ATOM 794 C CA . THR A 1 107 ? 9.135 4.113 -5.884 1.00 90.38 107 THR A CA 1
ATOM 795 C C . THR A 1 107 ? 9.155 3.636 -4.436 1.00 90.38 107 THR A C 1
ATOM 797 O O . THR A 1 107 ? 8.456 4.192 -3.589 1.00 90.38 107 THR A O 1
ATOM 800 N N . LEU A 1 108 ? 10.014 2.660 -4.127 1.00 90.56 108 LEU A N 1
ATOM 801 C CA . LEU A 1 108 ? 10.160 2.116 -2.775 1.00 90.56 108 LEU A CA 1
ATOM 802 C C . LEU A 1 108 ? 10.634 3.180 -1.778 1.00 90.56 108 LEU A C 1
ATOM 804 O O . LEU A 1 108 ? 10.059 3.307 -0.699 1.00 90.56 108 LEU A O 1
ATOM 808 N N . LEU A 1 109 ? 11.643 3.972 -2.148 1.00 93.00 109 LEU A N 1
ATOM 809 C CA . LEU A 1 109 ? 12.192 5.027 -1.295 1.00 93.00 109 LEU A CA 1
ATOM 810 C C . LEU A 1 109 ? 11.177 6.145 -1.044 1.00 93.00 109 LEU A C 1
ATOM 812 O O . LEU A 1 109 ? 11.034 6.592 0.093 1.00 93.00 109 LEU A O 1
ATOM 816 N N . SER A 1 110 ? 10.429 6.552 -2.075 1.00 93.00 110 SER A N 1
ATOM 817 C CA . SER A 1 110 ? 9.392 7.584 -1.947 1.00 93.00 110 SER A CA 1
ATOM 818 C C . SER A 1 110 ? 8.256 7.162 -1.009 1.00 93.00 110 SER A C 1
ATOM 820 O O . SER A 1 110 ? 7.687 7.997 -0.309 1.00 93.00 110 SER A O 1
ATOM 822 N N . LEU A 1 111 ? 7.961 5.859 -0.949 1.00 94.50 111 LEU A N 1
ATOM 823 C CA . LEU A 1 111 ? 6.934 5.281 -0.088 1.00 94.50 111 LEU A CA 1
ATOM 824 C C . LEU A 1 111 ? 7.416 5.066 1.354 1.00 94.50 111 LEU A C 1
ATOM 826 O O . LEU A 1 111 ? 6.627 5.188 2.294 1.00 94.50 111 LEU A O 1
ATOM 830 N N . ALA A 1 112 ? 8.693 4.723 1.538 1.00 95.31 112 ALA A N 1
ATOM 831 C CA . ALA A 1 112 ? 9.231 4.261 2.815 1.00 95.31 112 ALA A CA 1
ATOM 832 C C . ALA A 1 112 ? 9.049 5.284 3.945 1.00 95.31 112 ALA A C 1
ATOM 834 O O . ALA A 1 112 ? 8.568 4.932 5.022 1.00 95.31 112 ALA A O 1
ATOM 835 N N . ALA A 1 113 ? 9.383 6.553 3.694 1.00 95.88 113 ALA A N 1
ATOM 836 C CA . ALA A 1 113 ? 9.270 7.615 4.691 1.00 95.88 113 ALA A CA 1
ATOM 837 C C . ALA A 1 113 ? 7.813 7.892 5.128 1.00 95.88 113 ALA A C 1
ATOM 839 O O . ALA A 1 113 ? 7.534 7.772 6.326 1.00 95.88 113 ALA A O 1
ATOM 840 N N . PRO A 1 114 ? 6.857 8.210 4.228 1.00 97.06 114 PRO A N 1
ATOM 841 C CA . PRO A 1 114 ? 5.481 8.485 4.640 1.00 97.06 114 PRO A CA 1
ATOM 842 C C . PRO A 1 114 ? 4.794 7.261 5.259 1.00 97.06 114 PRO A C 1
ATOM 844 O O . PRO A 1 114 ? 4.072 7.403 6.248 1.00 97.06 114 PRO A O 1
ATOM 847 N N . PHE A 1 115 ? 5.061 6.052 4.753 1.00 97.19 115 PHE A N 1
ATOM 848 C CA . PHE A 1 115 ? 4.515 4.831 5.345 1.00 97.19 115 PHE A CA 1
ATOM 849 C C . PHE A 1 115 ? 5.118 4.538 6.727 1.00 97.19 115 PHE A C 1
ATOM 851 O O . PHE A 1 115 ? 4.389 4.210 7.663 1.00 97.19 115 PHE A O 1
ATOM 858 N N . GLY A 1 116 ? 6.432 4.714 6.895 1.00 97.44 116 GLY A N 1
ATOM 859 C CA . GLY A 1 116 ? 7.103 4.578 8.188 1.00 97.44 116 GLY A CA 1
ATOM 860 C C . GLY A 1 116 ? 6.536 5.541 9.231 1.00 97.44 116 GLY A C 1
ATOM 861 O O . GLY A 1 116 ? 6.208 5.125 10.344 1.00 97.44 116 GLY A O 1
ATOM 862 N N . LEU A 1 117 ? 6.320 6.805 8.853 1.00 97.38 117 LEU A N 1
ATOM 863 C CA . LEU A 1 117 ? 5.652 7.792 9.704 1.00 97.38 117 LEU A CA 1
ATOM 864 C C . LEU A 1 117 ? 4.218 7.374 10.051 1.00 97.38 117 LEU A C 1
ATOM 866 O O . LEU A 1 117 ? 3.835 7.442 11.220 1.00 97.38 117 LEU A O 1
ATOM 870 N N . ALA A 1 118 ? 3.451 6.870 9.077 1.00 97.44 118 ALA A N 1
ATOM 871 C CA . ALA A 1 118 ? 2.102 6.359 9.312 1.00 97.44 118 ALA A CA 1
ATOM 872 C C . ALA A 1 118 ? 2.089 5.252 10.377 1.00 97.44 118 ALA A C 1
ATOM 874 O O . ALA A 1 118 ? 1.276 5.294 11.299 1.00 97.44 118 ALA A O 1
ATOM 875 N N . VAL A 1 119 ? 3.017 4.292 10.294 1.00 97.00 119 VAL A N 1
ATOM 876 C CA . VAL A 1 119 ? 3.165 3.206 11.278 1.00 97.00 119 VAL A CA 1
ATOM 877 C C . VAL A 1 119 ? 3.544 3.751 12.657 1.00 97.00 119 VAL A C 1
ATOM 879 O O . VAL A 1 119 ? 2.956 3.342 13.661 1.00 97.00 119 VAL A O 1
ATOM 882 N N . ILE A 1 120 ? 4.502 4.681 12.729 1.00 97.44 120 ILE A N 1
ATOM 883 C CA . ILE A 1 120 ? 4.935 5.295 13.995 1.00 97.44 120 ILE A CA 1
ATOM 884 C C . ILE A 1 120 ? 3.759 6.006 14.675 1.00 97.44 120 ILE A C 1
ATOM 886 O O . ILE A 1 120 ? 3.515 5.797 15.865 1.00 97.44 120 ILE A O 1
ATOM 890 N N . TRP A 1 121 ? 3.004 6.819 13.935 1.00 97.19 121 TRP A N 1
ATOM 891 C CA . TRP A 1 121 ? 1.841 7.529 14.468 1.00 97.19 121 TRP A CA 1
ATOM 892 C C . TRP A 1 121 ? 0.694 6.589 14.828 1.00 97.19 121 TRP A C 1
ATOM 894 O O . TRP A 1 121 ? 0.056 6.781 15.865 1.00 97.19 121 TRP A O 1
ATOM 904 N N . ALA A 1 122 ? 0.492 5.523 14.053 1.00 95.75 122 ALA A N 1
ATOM 905 C CA . ALA A 1 122 ? -0.506 4.509 14.353 1.00 95.75 122 ALA A CA 1
ATOM 906 C C . ALA A 1 122 ? -0.243 3.810 15.691 1.00 95.75 122 ALA A C 1
ATOM 908 O O . ALA A 1 122 ? -1.146 3.686 16.519 1.00 95.75 122 ALA A O 1
ATOM 909 N N . ARG A 1 123 ? 1.012 3.423 15.952 1.00 94.00 123 ARG A N 1
ATOM 910 C CA . ARG A 1 123 ? 1.424 2.822 17.234 1.00 94.00 123 ARG A CA 1
ATOM 911 C C . ARG A 1 123 ? 1.249 3.767 18.422 1.00 94.00 123 ARG A C 1
ATOM 913 O O . ARG A 1 123 ? 1.049 3.307 19.540 1.00 94.00 123 ARG A O 1
ATOM 92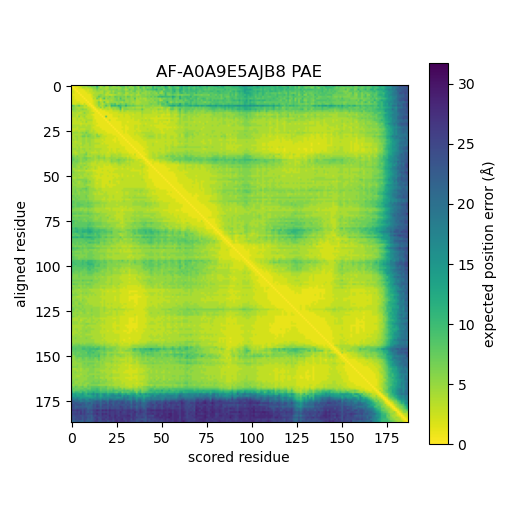0 N N . ARG A 1 124 ? 1.292 5.079 18.178 1.00 94.50 124 ARG A N 1
ATOM 921 C CA . ARG A 1 124 ? 1.021 6.126 19.175 1.00 94.50 124 ARG A CA 1
ATOM 922 C C . ARG A 1 124 ? -0.472 6.451 19.325 1.00 94.50 124 ARG A C 1
ATOM 924 O O . ARG A 1 124 ? -0.805 7.356 20.080 1.00 94.50 124 ARG A O 1
ATOM 931 N N . GLY A 1 125 ? -1.363 5.762 18.605 1.00 91.50 125 GLY A N 1
ATOM 932 C CA . GLY A 1 125 ? -2.808 6.013 18.631 1.00 91.50 125 GLY A CA 1
ATOM 933 C C . GLY A 1 125 ? -3.240 7.318 17.950 1.00 91.50 125 GLY A C 1
ATOM 934 O O . GLY A 1 125 ? -4.359 7.770 18.164 1.00 91.50 125 GLY A O 1
ATOM 935 N N . GLN A 1 126 ? -2.375 7.935 17.140 1.00 93.31 126 GLN A N 1
ATOM 936 C CA . GLN A 1 126 ? -2.636 9.216 16.475 1.00 93.31 126 GLN A CA 1
ATOM 937 C C . GLN A 1 126 ? -3.289 8.965 15.109 1.00 93.31 126 GLN A C 1
ATOM 939 O O . GLN A 1 126 ? -2.606 8.957 14.084 1.00 93.31 126 GLN A O 1
ATOM 944 N N . LEU A 1 127 ? -4.600 8.693 15.104 1.00 91.38 127 LEU A N 1
ATOM 945 C CA . LEU A 1 127 ? -5.358 8.289 13.909 1.00 91.38 127 LEU A CA 1
ATOM 946 C C . LEU A 1 127 ? -5.244 9.293 12.757 1.00 91.38 127 LEU A C 1
ATOM 948 O O . LEU A 1 127 ? -4.997 8.903 11.620 1.00 91.38 127 LEU A O 1
ATOM 952 N N . ASP A 1 128 ? -5.406 10.578 13.048 1.00 93.38 128 ASP A N 1
ATOM 953 C CA . ASP A 1 128 ? -5.352 11.661 12.070 1.00 93.38 128 ASP A CA 1
ATOM 954 C C . ASP A 1 128 ? -3.979 11.737 11.379 1.00 93.38 128 ASP A C 1
ATOM 956 O O . ASP A 1 128 ? -3.882 11.835 10.157 1.00 93.38 128 ASP A O 1
ATOM 960 N N . ARG A 1 129 ? -2.895 11.619 12.151 1.00 95.88 129 ARG A N 1
ATOM 961 C CA . ARG A 1 129 ? -1.526 11.628 11.628 1.00 95.88 129 ARG A CA 1
ATOM 962 C C . ARG A 1 129 ? -1.211 10.340 10.879 1.00 95.88 129 ARG A C 1
ATOM 964 O O . ARG A 1 129 ? -0.618 10.396 9.805 1.00 95.88 129 ARG A O 1
ATOM 971 N N . ALA A 1 130 ? -1.650 9.190 11.390 1.00 95.50 130 ALA A N 1
ATOM 972 C CA . ALA A 1 130 ? -1.528 7.918 10.684 1.00 95.50 130 ALA A CA 1
ATOM 973 C C . ALA A 1 130 ? -2.232 7.975 9.317 1.00 95.50 130 ALA A C 1
ATOM 975 O O . ALA A 1 130 ? -1.643 7.582 8.313 1.00 95.50 130 ALA A O 1
ATOM 976 N N . LEU A 1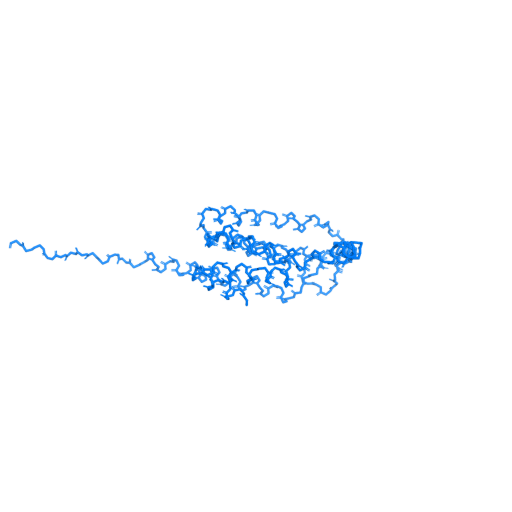 131 ? -3.443 8.538 9.261 1.00 95.06 131 LEU A N 1
ATOM 977 C CA . LEU A 1 131 ? -4.190 8.760 8.023 1.00 95.06 131 LEU A CA 1
ATOM 978 C C . LEU A 1 131 ? -3.460 9.707 7.069 1.00 95.06 131 LEU A C 1
ATOM 980 O O . LEU A 1 131 ? -3.340 9.381 5.890 1.00 95.06 131 LEU A O 1
ATOM 984 N N . ALA A 1 132 ? -2.895 10.810 7.564 1.00 96.44 132 ALA A N 1
ATOM 985 C CA . ALA A 1 132 ? -2.057 11.692 6.753 1.00 96.44 132 ALA A CA 1
ATOM 986 C C . ALA A 1 132 ? -0.847 10.954 6.153 1.00 96.44 132 ALA A C 1
ATOM 988 O O . ALA A 1 132 ? -0.573 11.083 4.961 1.00 96.44 132 ALA A O 1
ATOM 989 N N . GLY A 1 133 ? -0.164 10.122 6.944 1.00 96.81 133 GLY A N 1
ATOM 990 C CA . GLY A 1 133 ? 0.941 9.295 6.459 1.00 96.81 133 GLY A CA 1
ATOM 991 C C . GLY A 1 133 ? 0.512 8.304 5.369 1.00 96.81 133 GLY A C 1
ATOM 992 O O . GLY A 1 133 ? 1.207 8.165 4.366 1.00 96.81 133 GLY A O 1
ATOM 993 N N . VAL A 1 134 ? -0.659 7.669 5.507 1.00 95.81 134 VAL A N 1
ATOM 994 C CA . VAL A 1 134 ? -1.219 6.772 4.476 1.00 95.81 134 VAL A CA 1
ATOM 995 C C . VAL A 1 134 ? -1.586 7.527 3.195 1.00 95.81 134 VAL A C 1
ATOM 997 O O . VAL A 1 134 ? -1.300 7.038 2.103 1.00 95.81 134 VAL A O 1
ATOM 1000 N N . VAL A 1 135 ? -2.175 8.724 3.303 1.00 95.69 135 VAL A N 1
ATOM 1001 C CA . VAL A 1 135 ? -2.472 9.590 2.147 1.00 95.69 135 VAL A CA 1
ATOM 1002 C C . VAL A 1 135 ? -1.188 9.931 1.393 1.00 95.69 135 VAL A C 1
ATOM 1004 O O . VAL A 1 135 ? -1.123 9.740 0.180 1.00 95.69 135 VAL A O 1
ATOM 1007 N N . LEU A 1 136 ? -0.150 10.379 2.106 1.00 96.38 136 LEU A N 1
ATOM 1008 C CA . LEU A 1 136 ? 1.147 10.708 1.510 1.00 96.38 136 LEU A CA 1
ATOM 1009 C C . LEU A 1 136 ? 1.818 9.483 0.882 1.00 96.38 136 LEU A C 1
ATOM 1011 O O . LEU A 1 136 ? 2.382 9.584 -0.202 1.00 96.38 136 LEU A O 1
ATOM 1015 N N . ALA A 1 137 ? 1.722 8.321 1.528 1.00 96.50 137 ALA A N 1
ATOM 1016 C CA . ALA A 1 137 ? 2.248 7.063 1.015 1.00 96.50 137 ALA A CA 1
ATOM 1017 C C . ALA A 1 137 ? 1.570 6.652 -0.304 1.00 96.50 137 ALA A C 1
ATOM 1019 O O . ALA A 1 137 ? 2.250 6.269 -1.254 1.00 96.50 137 ALA A O 1
ATOM 1020 N N . LEU A 1 138 ? 0.242 6.776 -0.393 1.00 94.62 138 LEU A N 1
ATOM 1021 C CA . LEU A 1 138 ? -0.503 6.504 -1.626 1.00 94.62 138 LEU A CA 1
ATOM 1022 C C . LEU A 1 138 ? -0.151 7.491 -2.739 1.00 94.62 138 LEU A C 1
ATOM 1024 O O . LEU A 1 138 ? 0.067 7.068 -3.870 1.00 94.62 138 LEU A O 1
ATOM 1028 N N . TRP A 1 139 ? -0.048 8.784 -2.425 1.00 94.81 139 TRP A N 1
ATOM 1029 C CA . TRP A 1 139 ? 0.405 9.788 -3.388 1.00 94.81 139 TRP A CA 1
ATOM 1030 C C . TRP A 1 139 ? 1.812 9.495 -3.898 1.00 94.81 139 TRP A C 1
ATOM 1032 O O . TRP A 1 139 ? 2.020 9.466 -5.107 1.00 94.81 139 TRP A O 1
ATOM 1042 N N . ALA A 1 140 ? 2.760 9.217 -3.001 1.00 94.94 140 ALA A N 1
ATOM 1043 C CA . ALA A 1 140 ? 4.122 8.854 -3.370 1.00 94.94 140 ALA A CA 1
ATOM 1044 C C . ALA A 1 140 ? 4.136 7.625 -4.287 1.00 94.94 140 ALA A C 1
ATOM 1046 O O . ALA A 1 140 ? 4.750 7.665 -5.354 1.00 94.94 140 ALA A O 1
ATOM 1047 N N . LEU A 1 141 ? 3.384 6.577 -3.931 1.00 94.38 141 LEU A N 1
ATOM 1048 C CA . LEU A 1 141 ? 3.240 5.378 -4.751 1.00 94.38 141 LEU A CA 1
ATOM 1049 C C . LEU A 1 141 ? 2.674 5.697 -6.138 1.00 94.38 141 LEU A C 1
ATOM 1051 O O . LEU A 1 141 ? 3.244 5.264 -7.128 1.00 94.38 141 LEU A O 1
ATOM 1055 N N . PHE A 1 142 ? 1.574 6.444 -6.242 1.00 93.19 142 PHE A N 1
ATOM 1056 C CA . PHE A 1 142 ? 0.927 6.714 -7.531 1.00 93.19 142 PHE A CA 1
ATOM 1057 C C . PHE A 1 142 ? 1.705 7.698 -8.405 1.00 93.19 142 PHE A C 1
ATOM 1059 O O . PHE A 1 142 ? 1.699 7.552 -9.626 1.00 93.19 142 PHE A O 1
ATOM 1066 N N . LEU A 1 143 ? 2.419 8.653 -7.808 1.00 92.75 143 LEU A N 1
ATOM 1067 C CA . LEU A 1 143 ? 3.314 9.554 -8.535 1.00 92.75 143 LEU A CA 1
ATOM 1068 C C . LEU A 1 143 ? 4.547 8.826 -9.066 1.00 92.75 143 LEU A C 1
ATOM 1070 O O . LEU A 1 143 ? 5.058 9.189 -10.120 1.00 92.75 143 LEU A O 1
ATOM 1074 N N . THR A 1 144 ? 5.021 7.795 -8.370 1.00 91.81 144 THR A N 1
ATOM 1075 C CA . THR A 1 144 ? 6.242 7.064 -8.738 1.00 91.81 144 THR A CA 1
ATOM 1076 C C . THR A 1 144 ? 5.973 5.656 -9.263 1.00 91.81 144 THR A C 1
ATOM 1078 O O . THR A 1 144 ? 6.916 4.908 -9.504 1.00 91.81 144 THR A O 1
ATOM 1081 N N . ALA A 1 145 ? 4.722 5.261 -9.487 1.00 89.75 145 ALA A N 1
ATOM 1082 C CA . ALA A 1 145 ? 4.398 3.992 -10.124 1.00 89.75 145 ALA A CA 1
ATOM 1083 C C . ALA A 1 145 ? 4.576 4.093 -11.645 1.00 89.75 145 ALA A C 1
ATOM 1085 O O . ALA A 1 145 ? 4.189 5.080 -12.274 1.00 89.75 145 ALA A O 1
ATOM 1086 N N . ARG A 1 146 ? 5.094 3.024 -12.260 1.00 84.81 146 ARG A N 1
ATOM 1087 C CA . ARG A 1 146 ? 5.211 2.908 -13.728 1.00 84.81 146 ARG A CA 1
ATOM 1088 C C . ARG A 1 146 ? 3.860 2.921 -14.448 1.00 84.81 146 ARG A C 1
ATOM 1090 O O . ARG A 1 146 ? 3.800 3.245 -15.628 1.00 84.81 146 ARG A O 1
ATOM 1097 N N . GLN A 1 147 ? 2.793 2.535 -13.750 1.00 84.38 147 GLN A N 1
ATOM 1098 C CA . GLN A 1 147 ? 1.433 2.471 -14.277 1.00 84.38 147 GLN A CA 1
ATOM 1099 C C . GLN A 1 147 ? 0.468 3.046 -13.242 1.00 84.38 147 GLN A C 1
ATOM 1101 O O . GLN A 1 147 ? -0.009 2.340 -12.353 1.00 84.38 147 GLN A O 1
ATOM 1106 N N . SER A 1 148 ? 0.200 4.344 -13.351 1.00 86.69 148 SER A N 1
ATOM 1107 C CA . SER A 1 148 ? -0.814 5.022 -12.550 1.00 86.69 148 SER A CA 1
ATOM 1108 C C . SER A 1 148 ? -1.791 5.733 -13.477 1.00 86.69 148 SER A C 1
ATOM 1110 O O . SER A 1 148 ? -1.367 6.530 -14.302 1.00 86.69 148 SER A O 1
ATOM 1112 N N . PHE A 1 149 ? -3.083 5.445 -13.372 1.00 86.19 149 PHE A N 1
ATOM 1113 C CA . PHE A 1 149 ? -4.149 6.147 -14.079 1.00 86.19 149 PHE A CA 1
ATOM 1114 C C . PHE A 1 149 ? -4.895 7.087 -13.126 1.00 86.19 149 PHE A C 1
ATOM 1116 O O . PHE A 1 149 ? -4.824 6.956 -11.901 1.00 86.19 149 PHE A O 1
ATOM 1123 N N . THR A 1 150 ? -5.674 8.008 -13.691 1.00 83.88 150 THR A N 1
ATOM 1124 C CA . THR A 1 150 ? -6.469 9.005 -12.953 1.00 83.88 150 THR A CA 1
ATOM 1125 C C . THR A 1 150 ? -7.346 8.387 -11.860 1.00 83.88 150 THR A C 1
ATOM 1127 O O . THR A 1 150 ? -7.490 8.956 -10.779 1.00 83.88 150 THR A O 1
ATOM 1130 N N . ASN A 1 151 ? -7.885 7.185 -12.093 1.00 84.06 151 ASN A N 1
ATOM 1131 C CA . ASN A 1 151 ? -8.756 6.506 -11.135 1.00 84.06 151 ASN A CA 1
ATOM 1132 C C . ASN A 1 151 ? -8.067 6.150 -9.805 1.00 84.06 151 ASN A C 1
ATOM 1134 O O . ASN A 1 151 ? -8.740 6.086 -8.777 1.00 84.06 151 ASN A O 1
ATOM 1138 N N . TYR A 1 152 ? -6.749 5.938 -9.792 1.00 86.50 152 TYR A N 1
ATOM 1139 C CA . TYR A 1 152 ? -6.018 5.676 -8.552 1.00 86.50 152 TYR A CA 1
ATOM 1140 C C . TYR A 1 152 ? -5.893 6.933 -7.700 1.00 86.50 152 TYR A C 1
ATOM 1142 O O . TYR A 1 152 ? -6.013 6.870 -6.476 1.00 86.50 152 TYR A O 1
ATOM 1150 N N . HIS A 1 153 ? -5.739 8.089 -8.345 1.00 86.62 153 HIS A N 1
ATOM 1151 C CA . HIS A 1 153 ? -5.645 9.366 -7.652 1.00 86.62 153 HIS A CA 1
ATOM 1152 C C . HIS A 1 153 ? -6.944 9.695 -6.916 1.00 86.62 153 HIS A C 1
ATOM 1154 O O . HIS A 1 153 ? -6.874 10.172 -5.786 1.00 86.62 153 HIS A O 1
ATOM 1160 N N . TYR A 1 154 ? -8.127 9.369 -7.456 1.00 88.69 154 TYR A N 1
ATOM 1161 C CA . TYR A 1 154 ? -9.400 9.564 -6.735 1.00 88.69 154 TYR A CA 1
ATOM 1162 C C . TYR A 1 154 ? -9.416 8.907 -5.353 1.00 88.69 154 TYR A C 1
ATOM 1164 O O . TYR A 1 154 ? -10.014 9.436 -4.419 1.00 88.69 154 TYR A O 1
ATOM 1172 N N . PHE A 1 155 ? -8.718 7.785 -5.196 1.00 86.00 155 PHE A N 1
ATOM 1173 C CA . PHE A 1 155 ? -8.638 7.096 -3.919 1.00 86.00 155 PHE A CA 1
ATOM 1174 C C . PHE A 1 155 ? -7.820 7.870 -2.880 1.00 86.00 155 PHE A C 1
ATOM 1176 O O . PHE A 1 155 ? -8.246 8.005 -1.733 1.00 86.00 155 PHE A O 1
ATOM 1183 N N . ALA A 1 156 ? -6.682 8.439 -3.287 1.00 90.50 156 ALA A N 1
ATOM 1184 C CA . ALA A 1 156 ? -5.880 9.304 -2.425 1.00 90.50 156 ALA A CA 1
ATOM 1185 C C . ALA A 1 156 ? -6.639 10.595 -2.058 1.00 90.50 156 ALA A C 1
ATOM 1187 O O . ALA A 1 156 ? -6.615 11.012 -0.900 1.00 90.50 156 ALA A O 1
ATOM 1188 N N . HIS A 1 157 ? -7.384 11.178 -3.006 1.00 91.81 157 HIS A N 1
ATOM 1189 C CA . HIS A 1 157 ? -8.247 12.339 -2.753 1.00 91.81 157 HIS A CA 1
ATOM 1190 C C . HIS A 1 157 ? -9.373 12.023 -1.760 1.00 91.81 157 HIS A C 1
ATOM 1192 O O . HIS A 1 157 ? -9.611 12.799 -0.838 1.00 91.81 157 HIS A O 1
ATOM 1198 N N . ALA A 1 158 ? -10.039 10.872 -1.888 1.00 91.38 158 ALA A N 1
ATOM 1199 C CA . ALA A 1 158 ? -11.091 10.469 -0.955 1.00 91.38 158 ALA A CA 1
ATOM 1200 C C . ALA A 1 158 ? -10.569 10.343 0.488 1.00 91.38 158 ALA A C 1
ATOM 1202 O O . ALA A 1 158 ? -11.238 10.756 1.434 1.00 91.38 158 ALA A O 1
ATOM 1203 N N . LEU A 1 159 ? -9.353 9.820 0.670 1.00 91.44 159 LEU A N 1
ATOM 1204 C CA . LEU A 1 159 ? -8.716 9.743 1.987 1.00 91.44 159 LEU A CA 1
ATOM 1205 C C . LEU A 1 159 ? -8.268 11.109 2.514 1.00 91.44 159 LEU A C 1
ATOM 1207 O O . LEU A 1 159 ? -8.314 11.331 3.721 1.00 91.44 159 LEU A O 1
ATOM 1211 N N . LEU A 1 160 ? -7.866 12.029 1.634 1.00 93.81 160 LEU A N 1
ATOM 1212 C CA . LEU A 1 160 ? -7.582 13.412 2.012 1.00 93.81 160 LEU A CA 1
ATOM 1213 C C . LEU A 1 160 ? -8.849 14.112 2.528 1.00 93.81 160 LEU A C 1
ATOM 1215 O O . LEU A 1 160 ? -8.805 14.753 3.575 1.00 93.81 160 LEU A O 1
ATOM 1219 N N . LEU A 1 161 ? -9.987 13.936 1.850 1.00 94.12 161 LEU A N 1
ATOM 1220 C CA . LEU A 1 161 ? -11.281 14.443 2.320 1.00 94.12 161 LEU A CA 1
ATOM 1221 C C . LEU A 1 161 ? -11.677 13.823 3.667 1.00 94.12 161 LEU A C 1
ATOM 1223 O O . LEU A 1 161 ? -12.136 14.533 4.559 1.00 94.12 161 LEU A O 1
ATOM 1227 N N . LEU A 1 162 ? -11.444 12.520 3.851 1.00 91.38 162 LEU A N 1
ATOM 1228 C CA . LEU A 1 162 ? -11.661 11.858 5.139 1.00 91.38 162 LEU A CA 1
ATOM 1229 C C . LEU A 1 162 ? -10.759 12.437 6.240 1.00 91.38 162 LEU A C 1
ATOM 1231 O O . LEU A 1 162 ? -11.221 12.648 7.356 1.00 91.38 162 LEU A O 1
ATOM 1235 N N . LEU A 1 163 ? -9.491 12.723 5.937 1.00 93.69 163 LEU A N 1
ATOM 1236 C CA . LEU A 1 163 ? -8.564 13.362 6.872 1.00 93.69 163 LEU A CA 1
ATOM 1237 C C . LEU A 1 163 ? -9.057 14.747 7.296 1.00 93.69 163 LEU A C 1
ATOM 1239 O O . LEU A 1 163 ? -9.052 15.052 8.488 1.00 93.69 163 LEU A O 1
ATOM 1243 N N . LEU A 1 164 ? -9.502 15.562 6.337 1.00 94.00 164 LEU A N 1
ATOM 1244 C CA . LEU A 1 164 ? -10.115 16.865 6.599 1.00 94.00 164 LEU A CA 1
ATOM 1245 C C . LEU A 1 164 ? -11.334 16.721 7.517 1.00 94.00 164 LEU A C 1
ATOM 1247 O O . LEU A 1 164 ? -11.403 17.396 8.539 1.00 94.00 164 LEU A O 1
ATOM 1251 N N . ALA A 1 165 ? -12.241 15.789 7.213 1.00 91.06 165 ALA A N 1
ATOM 1252 C CA . ALA A 1 165 ? -13.421 15.531 8.037 1.00 91.06 165 ALA A CA 1
ATOM 1253 C C . ALA A 1 165 ? -13.057 15.113 9.474 1.00 91.06 165 ALA A C 1
ATOM 1255 O O . ALA A 1 165 ? -13.613 15.649 10.429 1.00 91.06 165 ALA A O 1
ATOM 1256 N N . VAL A 1 166 ? -12.0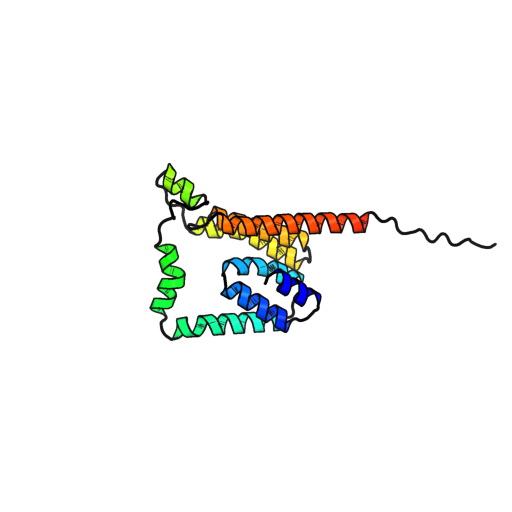84 14.208 9.647 1.00 89.12 166 VAL A N 1
ATOM 1257 C CA . VAL A 1 166 ? -11.596 13.778 10.972 1.00 89.12 166 VAL A CA 1
ATOM 1258 C C . VAL A 1 166 ? -10.990 14.948 11.752 1.00 89.12 166 VAL A C 1
ATOM 1260 O O . VAL A 1 166 ? -11.217 15.070 12.955 1.00 89.12 166 VAL A O 1
ATOM 1263 N N . ARG A 1 167 ? -10.232 15.823 11.082 1.00 91.81 167 ARG A N 1
ATOM 1264 C CA . ARG A 1 167 ? -9.627 17.005 11.710 1.00 91.81 167 ARG A CA 1
ATOM 1265 C C . ARG A 1 167 ? -10.673 18.019 12.163 1.00 91.81 167 ARG A C 1
ATOM 1267 O O . ARG A 1 167 ? -10.558 18.509 13.281 1.00 91.81 167 ARG A O 1
ATOM 1274 N N . LEU A 1 168 ? -11.677 18.293 11.333 1.00 91.44 168 LEU A N 1
ATOM 1275 C CA . LEU A 1 168 ? -12.765 19.215 11.668 1.00 91.44 168 LEU A CA 1
ATOM 1276 C C . LEU A 1 168 ? -13.621 18.678 12.826 1.00 91.44 168 LEU A C 1
ATOM 1278 O O . LEU A 1 168 ? -13.843 19.391 13.800 1.00 91.44 168 LEU A O 1
ATOM 1282 N N . ALA A 1 169 ? -14.003 17.397 12.788 1.00 87.81 169 ALA A N 1
ATOM 1283 C CA . ALA A 1 169 ? -14.779 16.770 13.863 1.00 87.81 169 ALA A CA 1
ATOM 1284 C C . ALA A 1 169 ? -14.040 16.774 15.217 1.00 87.81 169 ALA A C 1
ATOM 1286 O O . ALA A 1 169 ? -14.657 16.923 16.271 1.00 87.81 169 ALA A O 1
ATOM 1287 N N . GLY A 1 170 ? -12.709 16.635 15.203 1.00 84.31 170 GLY A N 1
ATOM 1288 C CA . GLY A 1 170 ? -11.889 16.730 16.413 1.00 84.31 170 GLY A CA 1
ATOM 1289 C C . GLY A 1 170 ? -11.830 18.138 17.018 1.00 84.31 170 GLY A C 1
ATOM 1290 O O . GLY A 1 170 ? -11.658 18.263 18.227 1.00 84.31 170 GLY A O 1
ATOM 1291 N N . GLN A 1 171 ? -11.991 19.193 16.210 1.00 80.38 171 GLN A N 1
ATOM 1292 C CA . GLN A 1 171 ? -12.002 20.580 16.693 1.00 80.38 171 GLN A CA 1
ATOM 1293 C C . GLN A 1 171 ? -13.315 20.932 17.402 1.00 80.38 171 GLN A C 1
ATOM 1295 O O . GLN A 1 171 ? -13.278 21.551 18.466 1.00 80.38 171 GLN A O 1
ATOM 1300 N N . GLU A 1 172 ? -14.459 20.483 16.876 1.00 74.19 172 GLU A N 1
ATOM 1301 C CA . GLU A 1 172 ? -15.777 20.744 17.480 1.00 74.19 172 GLU A CA 1
ATOM 1302 C C . GLU A 1 172 ? -15.904 20.171 18.900 1.00 74.19 172 GLU A C 1
ATOM 1304 O O . GLU A 1 172 ? -16.501 20.794 19.779 1.00 74.19 172 GLU A O 1
ATOM 1309 N N . GLN A 1 173 ? -15.283 19.017 19.164 1.00 64.50 173 GLN A N 1
ATOM 1310 C CA . GLN A 1 173 ? -15.288 18.390 20.491 1.00 64.50 173 GLN A CA 1
ATOM 1311 C C . GLN A 1 173 ? -14.503 19.187 21.542 1.00 64.50 173 GLN A C 1
ATOM 1313 O O . GLN A 1 173 ? -14.808 19.093 22.728 1.00 64.50 173 GLN A O 1
ATOM 1318 N N . THR A 1 174 ? -13.514 19.986 21.133 1.00 64.31 174 THR A N 1
ATOM 1319 C CA . THR A 1 174 ? -12.717 20.815 22.055 1.00 64.31 174 THR A CA 1
ATOM 1320 C C . THR A 1 174 ? -13.338 22.177 22.367 1.00 64.31 174 THR A C 1
ATOM 1322 O O . THR A 1 174 ? -12.931 22.816 23.333 1.00 64.31 174 THR A O 1
ATOM 1325 N N . THR A 1 175 ? -14.316 22.631 21.580 1.00 65.25 175 THR A N 1
ATOM 1326 C CA . THR A 1 175 ? -14.887 23.985 21.684 1.00 65.25 175 THR A CA 1
ATOM 1327 C C . THR A 1 175 ? -16.180 24.082 22.487 1.00 65.25 175 THR A C 1
ATOM 1329 O O . THR A 1 175 ? -16.660 25.192 22.691 1.00 65.25 175 THR A O 1
ATOM 1332 N N . VAL A 1 176 ? -16.758 22.973 22.963 1.00 57.34 176 VAL A N 1
ATOM 1333 C CA . VAL A 1 176 ? -17.911 23.033 23.875 1.00 57.34 176 VAL A CA 1
ATOM 1334 C C . VAL A 1 176 ? -17.386 23.338 25.284 1.00 57.34 176 VAL A C 1
ATOM 1336 O O . VAL A 1 176 ? -16.775 22.454 25.889 1.00 57.34 176 VAL A O 1
ATOM 1339 N N . PRO A 1 177 ? -17.572 24.560 25.829 1.00 57.38 177 PRO A N 1
ATOM 1340 C CA . PRO A 1 177 ? -17.174 24.842 27.200 1.00 57.38 177 PRO A CA 1
ATOM 1341 C C . PRO A 1 177 ? -17.945 23.900 28.122 1.00 57.38 177 PRO A C 1
ATOM 1343 O O . PRO A 1 177 ? -19.167 23.768 28.004 1.00 57.38 177 PRO A O 1
ATOM 1346 N N . ALA A 1 178 ? -17.225 23.225 29.021 1.00 61.50 178 ALA A N 1
ATOM 1347 C CA . ALA A 1 178 ? -17.839 22.445 30.081 1.00 61.50 178 ALA A CA 1
ATOM 1348 C C . ALA A 1 178 ? -18.866 23.344 30.771 1.00 61.50 178 ALA A C 1
ATOM 1350 O O . ALA A 1 178 ? -18.508 24.398 31.298 1.00 61.50 178 ALA A O 1
ATOM 1351 N N . LYS A 1 179 ? -20.145 22.961 30.697 1.00 64.25 179 LYS A N 1
ATOM 1352 C CA . LYS A 1 179 ? -21.224 23.630 31.415 1.00 64.25 179 LYS A CA 1
ATOM 1353 C C . LYS A 1 179 ? -20.792 23.658 32.879 1.00 64.25 179 LYS A C 1
ATOM 1355 O O . LYS A 1 179 ? -20.725 22.613 33.517 1.00 64.25 179 LYS A O 1
ATOM 1360 N N . SER A 1 180 ? -20.376 24.824 33.363 1.00 61.12 180 SER A N 1
ATOM 1361 C CA . SER A 1 180 ? -19.966 24.997 34.745 1.00 61.12 180 SER A CA 1
ATOM 1362 C C . SER A 1 180 ? -21.210 24.764 35.587 1.00 61.12 180 SER A C 1
ATOM 1364 O O . SER A 1 180 ? -22.104 25.613 35.606 1.00 61.12 180 SER A O 1
ATOM 1366 N N . ASP A 1 181 ? -21.287 23.606 36.238 1.00 61.16 181 ASP A N 1
ATOM 1367 C CA . ASP A 1 181 ? -22.252 23.334 37.298 1.00 61.16 181 ASP A CA 1
ATOM 1368 C C . ASP A 1 181 ? -21.935 24.272 38.471 1.00 61.16 181 ASP A C 1
ATOM 1370 O O . ASP A 1 181 ? -21.292 23.918 39.455 1.00 61.16 181 ASP A O 1
ATOM 1374 N N . HIS A 1 182 ? -22.339 25.532 38.346 1.00 60.28 182 HIS A N 1
ATOM 1375 C CA . HIS A 1 182 ? -22.551 26.412 39.483 1.00 60.28 182 HIS A CA 1
ATOM 1376 C C . HIS A 1 182 ? -23.955 26.116 39.991 1.00 60.28 182 HIS A C 1
ATOM 1378 O O . HIS A 1 182 ? -24.917 26.825 39.700 1.00 60.28 182 HIS A O 1
ATOM 1384 N N . GLY A 1 183 ? -24.068 24.995 40.706 1.00 63.75 183 GLY A N 1
ATOM 1385 C CA . GLY A 1 183 ? -25.219 24.749 41.558 1.00 63.75 183 GLY A CA 1
ATOM 1386 C C . GLY A 1 183 ? -25.309 25.870 42.602 1.00 63.75 183 GLY A C 1
ATOM 1387 O O . GLY A 1 183 ? -24.272 26.280 43.132 1.00 63.75 183 GLY A O 1
ATOM 1388 N N . PRO A 1 184 ? -26.508 26.405 42.886 1.00 65.19 184 PRO A N 1
ATOM 1389 C CA . PRO A 1 184 ? -26.670 27.448 43.887 1.00 65.19 184 PRO A CA 1
ATOM 1390 C C . PRO A 1 184 ? -26.244 26.908 45.256 1.00 65.19 184 PRO A C 1
ATOM 1392 O O . PRO A 1 184 ? -26.813 25.936 45.753 1.00 65.19 184 PRO A O 1
ATOM 1395 N N . GLN A 1 185 ? -25.236 27.538 45.862 1.00 60.75 185 GLN A N 1
ATOM 1396 C CA . GLN A 1 185 ? -24.941 27.343 47.276 1.00 60.75 185 GLN A CA 1
ATOM 1397 C C . GLN A 1 185 ? -26.078 27.989 48.068 1.00 60.75 185 GLN A C 1
ATOM 1399 O O . GLN A 1 185 ? -26.176 29.212 48.154 1.00 60.75 185 GLN A O 1
ATOM 1404 N N . LEU A 1 186 ? -26.984 27.154 48.570 1.00 65.88 186 LEU A N 1
ATOM 1405 C CA . LEU A 1 186 ? -27.966 27.553 49.567 1.00 65.88 186 LEU A CA 1
ATOM 1406 C C . LEU A 1 186 ? -27.221 27.694 50.900 1.00 65.88 186 LEU A C 1
ATOM 1408 O O . LEU A 1 186 ? -26.731 26.699 51.436 1.00 65.88 186 LEU A O 1
ATOM 1412 N N . HIS A 1 187 ? -27.090 28.938 51.361 1.00 66.94 187 HIS A N 1
ATOM 1413 C CA . HIS A 1 187 ? -26.718 29.282 52.733 1.00 66.94 187 HIS A CA 1
ATOM 1414 C C . HIS A 1 187 ? -27.949 29.257 53.637 1.00 66.94 187 HIS A C 1
ATOM 1416 O O . HIS A 1 187 ? -29.032 29.667 53.155 1.00 66.94 187 HIS A O 1
#

pLDDT: mean 87.82, std 9.23, range [57.34, 98.25]

Solvent-accessible surface area (backbone atoms only — not comparable to full-atom values): 9963 Å² total; per-residue (Å²): 106,72,68,58,31,53,50,26,50,75,68,66,38,43,64,62,22,11,49,48,47,23,54,48,30,71,75,38,68,76,50,56,61,45,53,31,61,52,49,45,64,64,61,54,70,67,20,54,50,48,17,50,50,51,43,44,68,68,47,45,61,49,48,69,77,38,44,67,61,37,45,40,72,71,49,48,45,70,72,69,51,73,57,38,85,85,28,62,16,56,38,17,51,38,32,73,76,68,70,43,80,75,63,75,61,56,29,56,57,51,22,47,57,31,40,51,50,6,41,55,28,12,77,70,61,35,56,67,56,15,47,49,16,34,33,48,18,46,47,32,36,38,38,44,26,49,76,17,53,71,74,60,52,54,55,37,51,53,47,47,53,50,44,51,51,55,54,53,58,57,49,60,72,70,68,62,76,78,80,76,84,75,69,83,82,82,126

Radius of gyration: 21.37 Å; Cα contacts (8 Å, |Δi|>4): 197; chains: 1; bounding box: 43×55×76 Å

Nearest PDB structures (foldseek):
  6r6n-assembly1_A  TM=7.273E-01  e=9.900E+00  Candidatus Kuenenia stuttgartensis
  7n8o-assembly1_Q  TM=4.004E-01  e=5.835E+00  Synechocystis sp. PCC 6803 substr. Kazusa
  7vd5-assembly1_q  TM=4.462E-01  e=8.992E+00  Chaetoceros neogracilis

Mean predicted aligned error: 6.73 Å